Protein AF-A0A8E0RY81-F1 (afdb_monomer)

Mean predicted aligned error: 12.45 Å

Foldseek 3Di:
DDDDPPVVVVVVVVVVVVVVVVVVVVVCVVVPQCCVVQFQAFPQQAGALAQDGSDNVDGGDPNVQQQAWEWQEQQCSVLTGTAGWNDFAQAWAAALVSVVVCCVVRVTDFFHPPDDPVCQSVQDDDVSRTRGHDPRDARFDDDSRYTHHPVCVVPVVPRNVVVVVVVVVVVVDPDDPDDDPPPPPPPPDDDPPPPPDDDD

Sequence (200 aa):
MKKGCEDCFFGTIFVILSLVFALCYVYALVVGDAKILTKNFDCFGNVCGEHTNIYNSIPSLNMTTRKFLLQTSFSNVLNSVGVCVKHCPNETLESLNDLSEYVQKTGNRLCDCRVPEKMQLSQPRIGDVHLCPELPVPQTIPMRGLCVPVEWRLNPKKVPYAVSKKARKESMLRIRTVEDLDFHFSWTVPAISLVLTWGK

Solvent-accessible surface area (backbone atoms only — not comparable to full-atom values): 11844 Å² total; per-residue (Å²): 132,84,81,73,66,68,64,56,58,56,50,52,52,50,52,52,52,52,52,50,52,52,51,51,51,53,47,50,64,72,73,47,70,66,57,76,81,75,54,55,46,29,88,87,28,30,27,38,39,31,74,38,34,76,46,86,90,48,88,50,52,82,21,59,71,18,37,26,31,36,58,12,26,78,80,44,63,88,42,31,42,45,20,46,18,58,67,57,48,80,51,65,31,70,46,71,64,51,48,50,51,50,30,69,76,68,70,42,57,65,42,40,85,86,60,54,79,93,45,55,87,69,54,48,60,63,87,82,29,31,43,19,58,48,74,61,37,62,32,25,42,80,54,96,44,30,41,41,48,51,62,40,76,79,35,67,84,69,36,40,65,71,59,41,56,51,49,55,55,51,72,73,39,74,92,60,88,72,88,78,77,83,73,83,70,79,87,82,70,83,82,82,77,81,79,81,78,84,79,132

pLDDT: mean 77.93, std 21.62, range [28.03, 97.12]

Secondary structure (DSSP, 8-state):
-----HHHHHHHHHHHHHHHHHHHHHHHHHHS-THHHHS-B-TT-BBTTSS-BSSTTSPPP--TT--EEEES-SS-GGGB-EEEESS--SS-B-SHHHHHHHHHHH----S-TTS-GGGGGG--EETTEESSPPSSB--EEEETTEEEEHHHHH-GGGS-HHHHHHHHHHHT-SS-------------S-----------

Structure (mmCIF, N/CA/C/O backbone):
data_AF-A0A8E0RY81-F1
#
_entry.id   AF-A0A8E0RY81-F1
#
loop_
_atom_site.group_PDB
_atom_site.id
_atom_site.type_symbol
_atom_site.label_atom_id
_atom_site.label_alt_id
_atom_site.label_comp_id
_atom_site.label_asym_id
_atom_site.label_entity_id
_atom_site.label_seq_id
_atom_site.pdbx_PDB_ins_code
_atom_site.Cartn_x
_atom_site.Cartn_y
_atom_site.Cartn_z
_atom_site.occupancy
_atom_site.B_iso_or_equiv
_atom_site.auth_seq_id
_atom_site.auth_comp_id
_atom_site.auth_asym_id
_atom_site.auth_atom_id
_atom_site.pdbx_PDB_model_num
ATOM 1 N N . MET A 1 1 ? 24.142 9.424 -64.711 1.00 39.97 1 MET A N 1
ATOM 2 C CA . MET A 1 1 ? 23.726 10.104 -63.463 1.00 39.97 1 MET A CA 1
ATOM 3 C C . MET A 1 1 ? 23.428 9.021 -62.435 1.00 39.97 1 MET A C 1
ATOM 5 O O . MET A 1 1 ? 22.510 8.241 -62.658 1.00 39.97 1 MET A O 1
ATOM 9 N N . LYS A 1 2 ? 24.263 8.859 -61.400 1.00 51.12 2 LYS A N 1
ATOM 10 C CA . LYS A 1 2 ? 24.035 7.838 -60.363 1.00 51.12 2 LYS A CA 1
ATOM 11 C C . LYS A 1 2 ? 22.892 8.329 -59.473 1.00 51.12 2 LYS A C 1
ATOM 13 O O . LYS A 1 2 ? 23.036 9.377 -58.855 1.00 51.12 2 LYS A O 1
ATOM 18 N N . LYS A 1 3 ? 21.767 7.609 -59.442 1.00 57.97 3 LYS A N 1
ATOM 19 C CA . LYS A 1 3 ? 20.722 7.833 -58.437 1.00 57.97 3 LYS A CA 1
ATOM 20 C C . LYS A 1 3 ? 21.346 7.475 -57.087 1.00 57.97 3 LYS A C 1
ATOM 22 O O . LYS A 1 3 ? 21.653 6.307 -56.858 1.00 57.97 3 LYS A O 1
ATOM 27 N N . GLY A 1 4 ? 21.650 8.477 -56.266 1.00 61.56 4 GLY A N 1
ATOM 28 C CA . GLY A 1 4 ? 22.039 8.245 -54.879 1.00 61.56 4 GLY A CA 1
ATOM 29 C C . GLY A 1 4 ? 20.887 7.529 -54.184 1.00 61.56 4 GLY A C 1
ATOM 30 O O . GLY A 1 4 ? 19.733 7.899 -54.379 1.00 61.56 4 GLY A O 1
ATOM 31 N N . CYS A 1 5 ? 21.179 6.453 -53.458 1.00 67.12 5 CYS A N 1
ATOM 32 C CA . CYS A 1 5 ? 20.158 5.718 -52.727 1.00 67.12 5 CYS A CA 1
ATOM 33 C C . CYS A 1 5 ? 19.766 6.541 -51.492 1.00 67.12 5 CYS A C 1
ATOM 35 O O . CYS A 1 5 ? 20.368 6.392 -50.432 1.00 67.12 5 CYS A O 1
ATOM 37 N N . GLU A 1 6 ? 18.796 7.443 -51.643 1.00 64.81 6 GLU A N 1
ATOM 38 C CA . GLU A 1 6 ? 18.212 8.226 -50.541 1.00 64.81 6 GLU A CA 1
ATOM 39 C C . GLU A 1 6 ? 17.717 7.307 -49.405 1.00 64.81 6 GLU A C 1
ATOM 41 O O . GLU A 1 6 ? 17.803 7.640 -48.226 1.00 64.81 6 GLU A O 1
ATOM 46 N N . ASP A 1 7 ? 17.308 6.088 -49.765 1.00 68.19 7 ASP A N 1
ATOM 47 C CA . ASP A 1 7 ? 16.837 5.032 -48.867 1.00 68.19 7 ASP A CA 1
ATOM 48 C C . ASP A 1 7 ? 17.922 4.532 -47.891 1.00 68.19 7 ASP A C 1
ATOM 50 O O . ASP A 1 7 ? 17.640 4.152 -46.754 1.00 68.19 7 ASP A O 1
ATOM 54 N N . CYS A 1 8 ? 19.202 4.596 -48.278 1.00 79.50 8 CYS A N 1
ATOM 55 C CA . CYS A 1 8 ? 20.304 4.194 -47.400 1.00 79.50 8 CYS A CA 1
ATOM 56 C C . CYS A 1 8 ? 20.481 5.150 -46.212 1.00 79.50 8 CYS A C 1
ATOM 58 O O . CYS A 1 8 ? 20.856 4.710 -45.123 1.00 79.50 8 CYS A O 1
ATOM 60 N N . PHE A 1 9 ? 20.208 6.444 -46.399 1.00 85.00 9 PHE A N 1
ATOM 61 C CA . PHE A 1 9 ? 20.327 7.438 -45.333 1.00 85.00 9 PHE A CA 1
ATOM 62 C C . PHE A 1 9 ? 19.243 7.228 -44.272 1.00 85.00 9 PHE A C 1
ATOM 64 O O . PHE A 1 9 ? 19.549 7.092 -43.085 1.00 85.00 9 PHE A O 1
ATOM 71 N N . PHE A 1 10 ? 17.987 7.097 -44.707 1.00 86.88 10 PHE A N 1
ATOM 72 C CA . PHE A 1 10 ? 16.863 6.832 -43.810 1.00 86.88 10 PHE A CA 1
ATOM 73 C C . PHE A 1 10 ? 16.966 5.459 -43.138 1.00 86.88 10 PHE A C 1
ATOM 75 O O . PHE A 1 10 ? 16.729 5.358 -41.935 1.00 86.88 10 PHE A O 1
ATOM 82 N N . GLY A 1 11 ? 17.411 4.425 -43.861 1.00 88.44 11 GLY A N 1
ATOM 83 C CA . GLY A 1 11 ? 17.675 3.107 -43.281 1.00 88.44 11 GLY A CA 1
ATOM 84 C C . GLY A 1 11 ? 18.759 3.140 -42.199 1.00 88.44 11 GLY A C 1
ATOM 85 O O . GLY A 1 11 ? 18.589 2.544 -41.137 1.00 88.44 11 GLY A O 1
ATOM 86 N N . THR A 1 12 ? 19.838 3.900 -42.413 1.00 89.38 12 THR A N 1
ATOM 87 C CA . THR A 1 12 ? 20.900 4.069 -41.405 1.00 89.38 12 THR A CA 1
ATOM 88 C C . THR A 1 12 ? 20.368 4.756 -40.146 1.00 89.38 12 THR A C 1
ATOM 90 O O . THR A 1 12 ? 20.615 4.279 -39.039 1.00 89.38 12 THR A O 1
ATOM 93 N N . ILE A 1 13 ? 19.583 5.830 -40.296 1.00 93.56 13 ILE A N 1
ATOM 94 C CA . ILE A 1 13 ? 18.943 6.511 -39.160 1.00 93.56 13 ILE A CA 1
ATOM 95 C C . ILE A 1 13 ? 18.012 5.555 -38.409 1.00 93.56 13 ILE A C 1
ATOM 97 O O . ILE A 1 13 ? 18.073 5.480 -37.183 1.00 93.56 13 ILE A O 1
ATOM 101 N N . PHE A 1 14 ? 17.185 4.794 -39.128 1.00 94.00 14 PHE A N 1
ATOM 102 C CA . PHE A 1 14 ? 16.259 3.836 -38.528 1.00 94.00 14 PHE A CA 1
ATOM 103 C C . PHE A 1 14 ? 16.986 2.770 -37.696 1.00 94.00 14 PHE A C 1
ATOM 105 O O . PHE A 1 14 ? 16.564 2.471 -36.577 1.00 94.00 14 PHE A O 1
ATOM 112 N N . VAL A 1 15 ? 18.102 2.232 -38.200 1.00 95.44 15 VAL A N 1
ATOM 113 C CA . VAL A 1 15 ? 18.918 1.246 -37.473 1.00 95.44 15 VAL A CA 1
ATOM 114 C C . VAL A 1 15 ? 19.532 1.856 -36.213 1.00 95.44 15 VAL A C 1
ATOM 116 O O . VAL A 1 15 ? 19.458 1.241 -35.150 1.00 95.44 15 VAL A O 1
ATOM 119 N N . ILE A 1 16 ? 20.086 3.070 -36.298 1.00 96.12 16 ILE A N 1
ATOM 120 C CA . ILE A 1 16 ? 20.659 3.763 -35.133 1.00 96.12 16 ILE A CA 1
ATOM 121 C C . ILE A 1 16 ? 19.581 4.011 -34.074 1.00 96.12 16 ILE A C 1
ATOM 123 O O . ILE A 1 16 ? 19.782 3.668 -32.911 1.00 96.12 16 ILE A O 1
ATOM 127 N N . LEU A 1 17 ? 18.424 4.552 -34.466 1.00 96.44 17 LEU A N 1
ATOM 128 C CA . LEU A 1 17 ? 17.312 4.799 -33.544 1.00 96.44 17 LEU A CA 1
ATOM 129 C C . LEU A 1 17 ? 16.826 3.501 -32.896 1.00 96.44 17 LEU A C 1
ATOM 131 O O . LEU A 1 17 ? 16.654 3.453 -31.681 1.00 96.44 17 LEU A O 1
ATOM 135 N N . SER A 1 18 ? 16.673 2.432 -33.679 1.00 95.81 18 SER A N 1
ATOM 136 C CA . SER A 1 18 ? 16.265 1.118 -33.169 1.00 95.81 18 SER A CA 1
ATOM 137 C C . SER A 1 18 ? 17.256 0.572 -32.139 1.00 95.81 18 SER A C 1
ATOM 139 O O . SER A 1 18 ? 16.846 0.030 -31.113 1.00 95.81 18 SER A O 1
ATOM 141 N N . LEU A 1 19 ? 18.559 0.754 -32.374 1.00 97.12 19 LEU A N 1
ATOM 142 C CA . LEU A 1 19 ? 19.601 0.341 -31.437 1.00 97.12 19 LEU A CA 1
ATOM 143 C C . LEU A 1 19 ? 19.547 1.164 -30.143 1.00 97.12 19 LEU A C 1
ATOM 145 O O . LEU A 1 19 ? 19.628 0.591 -29.058 1.00 97.12 19 LEU A O 1
ATOM 149 N N . VAL A 1 20 ? 19.336 2.480 -30.235 1.00 97.00 20 VAL A N 1
ATOM 150 C CA . VAL A 1 20 ? 19.151 3.342 -29.055 1.00 97.00 20 VAL A CA 1
ATOM 151 C C . VAL A 1 20 ? 17.923 2.910 -28.247 1.00 97.00 20 VAL A C 1
ATOM 153 O O . VAL A 1 20 ? 18.040 2.713 -27.039 1.00 97.00 20 VAL A O 1
ATOM 156 N N . PHE A 1 21 ? 16.772 2.677 -28.888 1.00 96.69 21 PHE A N 1
ATOM 157 C CA . PHE A 1 21 ? 15.568 2.194 -28.201 1.00 96.69 21 PHE A CA 1
ATOM 158 C C . PHE A 1 21 ? 15.786 0.837 -27.523 1.00 96.69 21 PHE A C 1
ATOM 160 O O . PHE A 1 21 ? 15.358 0.650 -26.383 1.00 96.69 21 PHE A O 1
ATOM 167 N N . ALA A 1 22 ? 16.490 -0.090 -28.180 1.00 95.88 22 ALA A N 1
ATOM 168 C CA . ALA A 1 22 ? 16.831 -1.381 -27.592 1.00 95.88 22 ALA A CA 1
ATOM 169 C C . ALA A 1 22 ? 17.709 -1.227 -26.338 1.00 95.88 22 ALA A C 1
ATOM 171 O O . ALA A 1 22 ? 17.437 -1.859 -25.316 1.00 95.88 22 ALA A O 1
ATOM 172 N N . LEU A 1 23 ? 18.719 -0.349 -26.375 1.00 96.06 23 LEU A N 1
ATOM 173 C CA . LEU A 1 23 ? 19.564 -0.062 -25.212 1.00 96.06 23 LEU A CA 1
ATOM 174 C C . LEU A 1 23 ? 18.768 0.581 -24.069 1.00 96.06 23 LEU A C 1
ATOM 176 O O . LEU A 1 23 ? 18.906 0.158 -22.921 1.00 96.06 23 LEU A O 1
ATOM 180 N N . CYS A 1 24 ? 17.898 1.551 -24.367 1.00 95.31 24 CYS A N 1
ATOM 181 C CA . CYS A 1 24 ? 17.020 2.169 -23.371 1.00 95.31 24 CYS A CA 1
ATOM 182 C C . CYS A 1 24 ? 16.073 1.147 -22.726 1.00 95.31 24 CYS A C 1
ATOM 184 O O . CYS A 1 24 ? 15.880 1.175 -21.511 1.00 95.31 24 CYS A O 1
ATOM 186 N N . TYR A 1 25 ? 15.518 0.223 -23.514 1.00 93.06 25 TYR A N 1
ATOM 187 C CA . TYR A 1 25 ? 14.649 -0.838 -23.009 1.00 93.06 25 TYR A CA 1
ATOM 188 C C . TYR A 1 25 ? 15.387 -1.762 -22.033 1.00 93.06 25 TYR A C 1
ATOM 190 O O . TYR A 1 25 ? 14.903 -2.003 -20.927 1.00 93.06 25 TYR A O 1
ATOM 198 N N . VAL A 1 26 ? 16.588 -2.229 -22.395 1.00 93.25 26 VAL A N 1
ATOM 199 C CA . VAL A 1 26 ? 17.406 -3.061 -21.497 1.00 93.25 26 VAL A CA 1
ATOM 200 C C . VAL A 1 26 ? 17.784 -2.288 -20.234 1.00 93.25 26 VAL A C 1
ATOM 202 O O . VAL A 1 26 ? 17.673 -2.829 -19.137 1.00 93.25 26 VAL A O 1
ATOM 205 N N . TYR A 1 27 ? 18.169 -1.017 -20.362 1.00 92.19 27 TYR A N 1
ATOM 206 C CA . TYR A 1 27 ? 18.486 -0.170 -19.213 1.00 92.19 27 TYR A CA 1
ATOM 207 C C . TYR A 1 27 ? 17.300 -0.052 -18.245 1.00 92.19 27 TYR A C 1
ATOM 209 O O . TYR A 1 27 ? 17.471 -0.256 -17.045 1.00 92.19 27 TYR A O 1
ATOM 217 N N . ALA A 1 28 ? 16.093 0.201 -18.759 1.00 88.56 28 ALA A N 1
ATOM 218 C CA . ALA A 1 28 ? 14.884 0.290 -17.943 1.00 88.56 28 ALA A CA 1
ATOM 219 C C . ALA A 1 28 ? 14.568 -1.026 -17.214 1.00 88.56 28 ALA A C 1
ATOM 221 O O . ALA A 1 28 ? 14.150 -0.994 -16.060 1.00 88.56 28 ALA A O 1
ATOM 222 N N . LEU A 1 29 ? 14.804 -2.179 -17.849 1.00 84.38 29 LEU A N 1
ATOM 223 C CA . LEU A 1 29 ? 14.616 -3.485 -17.210 1.00 84.38 29 LEU A CA 1
ATOM 224 C C . LEU A 1 29 ? 15.656 -3.779 -16.123 1.00 84.38 29 LEU A C 1
ATOM 226 O O . LEU A 1 29 ? 15.315 -4.390 -15.115 1.00 84.38 29 LEU A O 1
ATOM 230 N N . VAL A 1 30 ? 16.913 -3.377 -16.328 1.00 86.75 30 VAL A N 1
ATOM 231 C CA . VAL A 1 30 ? 18.009 -3.650 -15.382 1.00 86.75 30 VAL A CA 1
ATOM 232 C C . VAL A 1 30 ? 17.966 -2.706 -14.182 1.00 86.75 30 VAL A C 1
ATOM 234 O O . VAL A 1 30 ? 18.207 -3.133 -13.057 1.00 86.75 30 VAL A O 1
ATOM 237 N N . VAL A 1 31 ? 17.676 -1.425 -14.416 1.00 86.25 31 VAL A N 1
ATOM 238 C CA . VAL A 1 31 ? 17.647 -0.394 -13.366 1.00 86.25 31 VAL A CA 1
ATOM 239 C C . VAL A 1 31 ? 16.281 -0.308 -12.686 1.00 86.25 31 VAL A C 1
ATOM 241 O O . VAL A 1 31 ? 16.191 0.133 -11.541 1.00 86.25 31 VAL A O 1
ATOM 244 N N . GLY A 1 32 ? 15.212 -0.729 -13.364 1.00 81.00 32 GLY A N 1
ATOM 245 C CA . GLY A 1 32 ? 13.860 -0.693 -12.822 1.00 81.00 32 GLY A CA 1
ATOM 246 C C . GLY A 1 32 ? 13.700 -1.575 -11.583 1.00 81.00 32 GLY A C 1
ATOM 247 O O . GLY A 1 32 ? 14.034 -2.759 -11.593 1.00 81.00 32 GLY A O 1
ATOM 248 N N . ASP A 1 33 ? 13.124 -1.017 -10.516 1.00 80.00 33 ASP A N 1
ATOM 249 C CA . ASP A 1 33 ? 12.798 -1.789 -9.319 1.00 80.00 33 ASP A CA 1
ATOM 250 C C . ASP A 1 33 ? 11.451 -2.507 -9.487 1.00 80.00 33 ASP A C 1
ATOM 252 O O . ASP A 1 33 ? 10.370 -1.962 -9.241 1.00 80.00 33 ASP A O 1
ATOM 256 N N . ALA A 1 34 ? 11.517 -3.774 -9.899 1.00 81.19 34 ALA A N 1
ATOM 257 C CA . ALA A 1 34 ? 10.341 -4.622 -10.069 1.00 81.19 34 ALA A CA 1
ATOM 258 C C . ALA A 1 34 ? 9.577 -4.890 -8.755 1.00 81.19 34 ALA A C 1
ATOM 260 O O . ALA A 1 34 ? 8.428 -5.352 -8.790 1.00 81.19 34 ALA A O 1
ATOM 261 N N . LYS A 1 35 ? 10.167 -4.612 -7.582 1.00 80.25 35 LYS A N 1
ATOM 262 C CA . LYS A 1 35 ? 9.490 -4.829 -6.299 1.00 80.25 35 LYS A CA 1
ATOM 263 C C . LYS A 1 35 ? 8.260 -3.936 -6.171 1.00 80.25 35 LYS A C 1
ATOM 265 O O . LYS A 1 35 ? 7.250 -4.402 -5.650 1.00 80.25 35 LYS A O 1
ATOM 270 N N . ILE A 1 36 ? 8.311 -2.703 -6.689 1.00 82.69 36 ILE A N 1
ATOM 271 C CA . ILE A 1 36 ? 7.210 -1.723 -6.604 1.00 82.69 36 ILE A CA 1
ATOM 272 C C . ILE A 1 36 ? 5.921 -2.276 -7.232 1.00 82.69 36 ILE A C 1
ATOM 274 O O . ILE A 1 36 ? 4.824 -1.972 -6.776 1.00 82.69 36 ILE A O 1
ATOM 278 N N . LEU A 1 37 ? 6.045 -3.124 -8.256 1.00 82.38 37 LEU A N 1
ATOM 279 C CA . LEU A 1 37 ? 4.904 -3.715 -8.961 1.00 82.38 37 LEU A CA 1
ATOM 280 C C . LEU A 1 37 ? 4.419 -5.032 -8.346 1.00 82.38 37 LEU A C 1
ATOM 282 O O . LEU A 1 37 ? 3.290 -5.451 -8.590 1.00 82.38 37 LEU A O 1
ATOM 286 N N . THR A 1 38 ? 5.280 -5.722 -7.600 1.00 82.88 38 THR A N 1
ATOM 287 C CA . THR A 1 38 ? 5.026 -7.097 -7.137 1.00 82.88 38 THR A CA 1
ATOM 288 C C . THR A 1 38 ? 4.701 -7.188 -5.652 1.00 82.88 38 THR A C 1
ATOM 290 O O . THR A 1 38 ? 4.118 -8.183 -5.218 1.00 82.88 38 THR A O 1
ATOM 293 N N . LYS A 1 39 ? 5.073 -6.176 -4.864 1.00 90.19 39 LYS A N 1
ATOM 294 C CA . LYS A 1 39 ? 4.889 -6.143 -3.414 1.00 90.19 39 LYS A CA 1
ATOM 295 C C . LYS A 1 39 ? 3.811 -5.142 -3.025 1.00 90.19 39 LYS A C 1
ATOM 297 O O . LYS A 1 39 ? 3.698 -4.067 -3.600 1.00 90.19 39 LYS A O 1
ATOM 302 N N . ASN A 1 40 ? 3.058 -5.492 -1.989 1.00 93.25 40 ASN A N 1
ATOM 303 C CA . ASN A 1 40 ? 2.126 -4.580 -1.344 1.00 93.25 40 ASN A CA 1
ATOM 304 C C . ASN A 1 40 ? 2.864 -3.833 -0.231 1.00 93.25 40 ASN A C 1
ATOM 306 O O . ASN A 1 40 ? 3.469 -4.480 0.626 1.00 93.25 40 ASN A O 1
ATOM 310 N N . PHE A 1 41 ? 2.812 -2.503 -0.228 1.00 92.81 41 PHE A N 1
ATOM 311 C CA . PHE A 1 41 ? 3.517 -1.669 0.745 1.00 92.81 41 PHE A CA 1
ATOM 312 C C . PHE A 1 41 ? 2.655 -0.500 1.237 1.00 92.81 41 PHE A C 1
ATOM 314 O O . PHE A 1 41 ? 1.691 -0.111 0.579 1.00 92.81 41 PHE A O 1
ATOM 321 N N . ASP A 1 42 ? 2.985 0.031 2.414 1.00 91.56 42 ASP A N 1
ATOM 322 C CA . ASP A 1 42 ? 2.318 1.199 3.000 1.00 91.56 42 ASP A CA 1
ATOM 323 C C . ASP A 1 42 ? 2.916 2.536 2.513 1.00 91.56 42 ASP A C 1
ATOM 325 O O . ASP A 1 42 ? 3.878 2.583 1.754 1.00 91.56 42 ASP A O 1
ATOM 329 N N . CYS A 1 43 ? 2.383 3.661 2.984 1.00 88.44 43 CYS A N 1
ATOM 330 C CA . CYS A 1 43 ? 2.876 5.005 2.649 1.00 88.44 43 CYS A CA 1
ATOM 331 C C . CYS A 1 43 ? 4.336 5.303 3.040 1.00 88.44 43 CYS A C 1
ATOM 333 O O . CYS A 1 43 ? 4.898 6.273 2.534 1.00 88.44 43 CYS A O 1
ATOM 335 N N . PHE A 1 44 ? 4.967 4.498 3.899 1.00 90.06 44 PHE A N 1
ATOM 336 C CA . PHE A 1 44 ? 6.399 4.598 4.201 1.00 90.06 44 PHE A CA 1
ATOM 337 C C . PHE A 1 44 ? 7.251 3.635 3.364 1.00 90.06 44 PHE A C 1
ATOM 339 O O . PHE A 1 44 ? 8.472 3.612 3.512 1.00 90.06 44 PHE A O 1
ATOM 346 N N . GLY A 1 45 ? 6.632 2.841 2.489 1.00 91.50 45 GLY A N 1
ATOM 347 C CA . GLY A 1 45 ? 7.308 1.828 1.690 1.00 91.50 45 GLY A CA 1
ATOM 348 C C . GLY A 1 45 ? 7.530 0.506 2.423 1.00 91.50 45 GLY A C 1
ATOM 349 O O . GLY A 1 45 ? 8.206 -0.364 1.883 1.00 91.50 45 GLY A O 1
ATOM 350 N N . ASN A 1 46 ? 6.984 0.305 3.627 1.00 93.44 46 ASN A N 1
ATOM 351 C CA . ASN A 1 46 ? 7.142 -0.966 4.335 1.00 93.44 46 ASN A CA 1
ATOM 352 C C . ASN A 1 46 ? 6.306 -2.048 3.653 1.00 93.44 46 ASN A C 1
ATOM 354 O O . ASN A 1 46 ? 5.100 -1.874 3.469 1.00 93.44 46 ASN A O 1
ATOM 358 N N . VAL A 1 47 ? 6.928 -3.175 3.316 1.00 94.50 47 VAL A N 1
ATOM 359 C CA . VAL A 1 47 ? 6.254 -4.290 2.645 1.00 94.50 47 VAL A CA 1
ATOM 360 C C . VAL A 1 47 ? 5.374 -5.042 3.643 1.00 94.50 47 VAL A C 1
ATOM 362 O O . VAL A 1 47 ? 5.845 -5.496 4.685 1.00 94.50 47 VAL A O 1
ATOM 365 N N . CYS A 1 48 ? 4.088 -5.206 3.330 1.00 94.62 48 CYS A N 1
ATOM 366 C CA . CYS A 1 48 ? 3.159 -5.921 4.201 1.00 94.62 48 CYS A CA 1
ATOM 367 C C . CYS A 1 48 ? 3.585 -7.393 4.354 1.00 94.62 48 CYS A C 1
ATOM 369 O O . CYS A 1 48 ? 3.796 -8.096 3.367 1.00 94.62 48 CYS A O 1
ATOM 371 N N . GLY A 1 49 ? 3.669 -7.881 5.593 1.00 94.56 49 GLY A N 1
ATOM 372 C CA . GLY A 1 49 ? 4.041 -9.263 5.908 1.00 94.56 49 GLY A CA 1
ATOM 373 C C . GLY A 1 49 ? 5.544 -9.546 5.937 1.00 94.56 49 GLY A C 1
ATOM 374 O O . GLY A 1 49 ? 5.921 -10.684 6.208 1.00 94.56 49 GLY A O 1
ATOM 375 N N . GLU A 1 50 ? 6.391 -8.541 5.719 1.00 94.31 50 GLU A N 1
ATOM 376 C CA . GLU A 1 50 ? 7.850 -8.675 5.708 1.00 94.31 50 GLU A CA 1
ATOM 377 C C . GLU A 1 50 ? 8.512 -7.624 6.620 1.00 94.31 50 GLU A C 1
ATOM 379 O O . GLU A 1 50 ? 7.883 -6.674 7.086 1.00 94.31 50 GLU A O 1
ATOM 384 N N . HIS A 1 51 ? 9.801 -7.801 6.910 1.00 94.56 51 HIS A N 1
ATOM 385 C CA . HIS A 1 51 ? 10.644 -6.782 7.546 1.00 94.56 51 HIS A CA 1
ATOM 386 C C . HIS A 1 51 ? 11.572 -6.182 6.484 1.00 94.56 51 HIS A C 1
ATOM 388 O O . HIS A 1 51 ? 12.793 -6.327 6.528 1.00 94.56 51 HIS A O 1
ATOM 394 N N . THR A 1 52 ? 10.959 -5.602 5.454 1.00 92.62 52 THR A N 1
ATOM 395 C CA . THR A 1 52 ? 11.646 -4.999 4.311 1.00 92.62 52 THR A CA 1
ATOM 396 C C . THR A 1 52 ? 10.945 -3.700 3.926 1.00 92.62 52 THR A C 1
ATOM 398 O O . THR A 1 52 ? 9.738 -3.537 4.124 1.00 92.62 52 THR A O 1
ATOM 401 N N . ASN A 1 53 ? 11.717 -2.752 3.401 1.00 93.31 53 ASN A N 1
ATOM 402 C CA . ASN A 1 53 ? 11.194 -1.540 2.787 1.00 93.31 53 ASN A CA 1
ATOM 403 C C . ASN A 1 53 ? 11.439 -1.621 1.277 1.00 93.31 53 ASN A C 1
ATOM 405 O O . ASN A 1 53 ? 12.457 -2.160 0.838 1.00 93.31 53 ASN A O 1
ATOM 409 N N . ILE A 1 54 ? 10.498 -1.111 0.490 1.00 91.31 54 ILE A N 1
ATOM 410 C CA . ILE A 1 54 ? 10.619 -1.019 -0.962 1.00 91.31 54 ILE A CA 1
ATOM 411 C C . ILE A 1 54 ? 11.775 -0.092 -1.356 1.00 91.31 54 ILE A C 1
ATOM 413 O O . ILE A 1 54 ? 12.465 -0.337 -2.339 1.00 91.31 54 ILE A O 1
ATOM 417 N N . TYR A 1 55 ? 12.037 0.923 -0.534 1.00 88.75 55 TYR A N 1
ATOM 418 C CA . TYR A 1 55 ? 13.158 1.834 -0.654 1.00 88.75 55 TYR A CA 1
ATOM 419 C C . TYR A 1 55 ? 14.272 1.379 0.290 1.00 88.75 55 TYR A C 1
ATOM 421 O O . TYR A 1 55 ? 14.188 1.552 1.504 1.00 88.75 55 TYR A O 1
ATOM 429 N N . ASN A 1 56 ? 15.357 0.837 -0.268 1.00 83.69 56 ASN A N 1
ATOM 430 C CA . ASN A 1 56 ? 16.493 0.336 0.521 1.00 83.69 56 ASN A CA 1
ATOM 431 C C . AS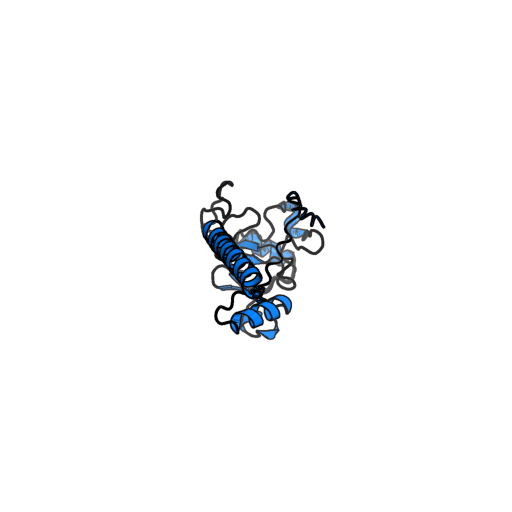N A 1 56 ? 17.162 1.415 1.406 1.00 83.69 56 ASN A C 1
ATOM 433 O O . ASN A 1 56 ? 17.921 1.078 2.309 1.00 83.69 56 ASN A O 1
ATOM 437 N N . SER A 1 57 ? 16.919 2.702 1.139 1.00 85.44 57 SER A N 1
ATOM 438 C CA . SER A 1 57 ? 17.467 3.837 1.890 1.00 85.44 57 SER A CA 1
ATOM 439 C C . SER A 1 57 ? 16.701 4.172 3.174 1.00 85.44 57 SER A C 1
ATOM 441 O O . SER A 1 57 ? 17.199 4.959 3.979 1.00 85.44 57 SER A O 1
ATOM 443 N N . ILE A 1 58 ? 15.504 3.609 3.376 1.00 87.19 58 ILE A N 1
ATOM 444 C CA . ILE A 1 58 ? 14.639 3.911 4.522 1.00 87.19 58 ILE A CA 1
ATOM 445 C C . ILE A 1 58 ? 14.616 2.704 5.472 1.00 87.19 58 ILE A C 1
ATOM 447 O O . ILE A 1 58 ? 14.418 1.575 5.017 1.00 87.19 58 ILE A O 1
ATOM 451 N N . PRO A 1 59 ? 14.784 2.905 6.795 1.00 88.94 59 PRO A N 1
ATOM 452 C CA . PRO A 1 59 ? 14.661 1.827 7.770 1.00 88.94 59 PRO A CA 1
ATOM 453 C C . PRO A 1 59 ? 13.301 1.129 7.673 1.00 88.94 59 PRO A C 1
ATOM 455 O O . PRO A 1 59 ? 12.257 1.782 7.659 1.00 88.94 59 PRO A O 1
ATOM 458 N N . SER A 1 60 ? 13.300 -0.203 7.633 1.00 89.94 60 SER A N 1
ATOM 459 C CA . SER A 1 60 ? 12.062 -0.980 7.574 1.00 89.94 60 SER A CA 1
ATOM 460 C C . SER A 1 60 ? 11.425 -1.131 8.950 1.00 89.94 60 SER A C 1
ATOM 462 O O . SER A 1 60 ? 12.099 -1.483 9.919 1.00 89.94 60 SER A O 1
ATOM 464 N N . LEU A 1 61 ? 10.105 -0.962 9.024 1.00 91.50 61 LEU A N 1
ATOM 465 C CA . LEU A 1 61 ? 9.322 -1.379 10.183 1.00 91.50 61 LEU A CA 1
ATOM 466 C C . LEU A 1 61 ? 8.972 -2.869 10.081 1.00 91.50 61 LEU A C 1
ATOM 468 O O . LEU A 1 61 ? 8.756 -3.404 8.995 1.00 91.50 61 LEU A O 1
ATOM 472 N N . ASN A 1 62 ? 8.853 -3.546 11.223 1.00 93.25 62 ASN A N 1
ATOM 473 C CA . ASN A 1 62 ? 8.416 -4.939 11.255 1.00 93.25 62 ASN A CA 1
ATOM 474 C C . ASN A 1 62 ? 6.923 -5.079 10.942 1.00 93.25 62 ASN A C 1
ATOM 476 O O . ASN A 1 62 ? 6.071 -4.895 11.813 1.00 93.25 62 ASN A O 1
ATOM 480 N N . MET A 1 63 ? 6.623 -5.461 9.698 1.00 93.44 63 MET A N 1
ATOM 481 C CA . MET A 1 63 ? 5.266 -5.707 9.212 1.00 93.44 63 MET A CA 1
ATOM 482 C C . MET A 1 63 ? 4.913 -7.197 9.136 1.00 93.44 63 MET A C 1
ATOM 484 O O . MET A 1 63 ? 3.857 -7.539 8.613 1.00 93.44 63 MET A O 1
ATOM 488 N N . THR A 1 64 ? 5.712 -8.099 9.720 1.00 93.75 64 THR A N 1
ATOM 489 C CA . THR A 1 64 ? 5.490 -9.565 9.677 1.00 93.75 64 THR A CA 1
ATOM 490 C C . THR A 1 64 ? 4.092 -9.983 10.163 1.00 93.75 64 THR A C 1
ATOM 492 O O . THR A 1 64 ? 3.511 -10.963 9.690 1.00 93.75 64 THR A O 1
ATOM 495 N N . THR A 1 65 ? 3.513 -9.224 11.099 1.00 94.00 65 THR A N 1
ATOM 496 C CA . THR A 1 65 ? 2.152 -9.463 11.611 1.00 94.00 65 THR A CA 1
ATOM 497 C C . THR A 1 65 ? 1.054 -8.844 10.740 1.00 94.00 65 THR A C 1
ATOM 499 O O . THR A 1 65 ? -0.083 -9.308 10.786 1.00 94.00 65 THR A O 1
ATOM 502 N N . ARG A 1 66 ? 1.373 -7.827 9.931 1.00 94.38 66 ARG A N 1
ATOM 503 C CA . ARG A 1 66 ? 0.445 -7.054 9.090 1.00 94.38 66 ARG A CA 1
ATOM 504 C C . ARG A 1 66 ? 0.594 -7.465 7.628 1.00 94.38 66 ARG A C 1
ATOM 506 O O . ARG A 1 66 ? 1.312 -6.828 6.865 1.00 94.38 66 ARG A O 1
ATOM 513 N N . LYS A 1 67 ? -0.043 -8.577 7.265 1.00 94.69 67 LYS A N 1
ATOM 514 C CA . LYS A 1 67 ? 0.206 -9.300 6.006 1.00 94.69 67 LYS A CA 1
ATOM 515 C C . LYS A 1 67 ? -0.641 -8.841 4.822 1.00 94.69 67 LYS A C 1
ATOM 517 O O . LYS A 1 67 ? -0.335 -9.217 3.694 1.00 94.69 67 LYS A O 1
ATOM 522 N N . PHE A 1 68 ? -1.711 -8.087 5.060 1.00 95.88 68 PHE A N 1
ATOM 523 C CA . PHE A 1 68 ? -2.662 -7.714 4.014 1.00 95.88 68 PHE A CA 1
ATOM 524 C C . PHE A 1 68 ? -2.677 -6.208 3.801 1.00 95.88 68 PHE A C 1
ATOM 526 O O . PHE A 1 68 ? -2.534 -5.458 4.756 1.00 95.88 68 PHE A O 1
ATOM 533 N N . LEU A 1 69 ? -2.882 -5.766 2.568 1.00 95.06 69 LEU A N 1
ATOM 534 C CA . LEU A 1 69 ? -3.037 -4.364 2.214 1.00 95.06 69 LEU A CA 1
ATOM 535 C C . LEU A 1 69 ? -4.519 -4.050 2.001 1.00 95.06 69 LEU A C 1
ATOM 537 O O . LEU A 1 69 ? -5.183 -4.662 1.160 1.00 95.06 69 LEU A O 1
ATOM 541 N N . LEU A 1 70 ? -5.020 -3.093 2.772 1.00 94.81 70 LEU A N 1
ATOM 542 C CA . LEU A 1 70 ? -6.372 -2.562 2.687 1.00 94.81 70 LEU A CA 1
ATOM 543 C C . LEU A 1 70 ? -6.335 -1.205 1.982 1.00 94.81 70 LEU A C 1
ATOM 545 O O . LEU A 1 70 ? -5.519 -0.359 2.339 1.00 94.81 70 LEU A O 1
ATOM 549 N N . GLN A 1 71 ? -7.215 -0.991 1.006 1.00 93.31 71 GLN A N 1
ATOM 550 C CA . GLN A 1 71 ? -7.399 0.327 0.396 1.00 93.31 71 GLN A CA 1
ATOM 551 C C . GLN A 1 71 ? -8.357 1.161 1.247 1.00 93.31 71 GLN A C 1
ATOM 553 O O . GLN A 1 71 ? -9.398 0.662 1.672 1.00 93.31 71 GLN A O 1
ATOM 558 N N . THR A 1 72 ? -8.030 2.432 1.477 1.00 92.50 72 THR A N 1
ATOM 559 C CA . THR A 1 72 ? -8.893 3.354 2.235 1.00 92.50 72 THR A CA 1
ATOM 560 C C . THR A 1 72 ? -10.186 3.713 1.504 1.00 92.50 72 THR A C 1
ATOM 562 O O . THR A 1 72 ? -11.163 4.083 2.141 1.00 92.50 72 THR A O 1
ATOM 565 N N . SER A 1 73 ? -10.246 3.582 0.181 1.00 90.38 73 SER A N 1
ATOM 566 C CA . SER A 1 73 ? -11.490 3.742 -0.569 1.00 90.38 73 SER A CA 1
ATOM 567 C C . SER A 1 73 ? -11.636 2.622 -1.587 1.00 90.38 73 SER A C 1
ATOM 569 O O . SER A 1 73 ? -10.738 2.342 -2.382 1.00 90.38 73 SER A O 1
ATOM 571 N N . PHE A 1 74 ? -12.799 1.975 -1.553 1.00 87.50 74 PHE A N 1
ATOM 572 C CA . PHE A 1 74 ? -13.199 0.983 -2.547 1.00 87.50 74 PHE A CA 1
ATOM 573 C C . PHE A 1 74 ? -14.006 1.606 -3.685 1.00 87.50 74 PHE A C 1
ATOM 575 O O . PHE A 1 74 ? -14.111 0.995 -4.745 1.00 87.50 74 PHE A O 1
ATOM 582 N N . SER A 1 75 ? -14.555 2.810 -3.496 1.00 84.38 75 SER A N 1
ATOM 583 C CA . SER A 1 75 ? -15.254 3.552 -4.548 1.00 84.38 75 SER A CA 1
ATOM 584 C C . SER A 1 75 ? -14.247 4.104 -5.568 1.00 84.38 75 SER A C 1
ATOM 586 O O . SER A 1 75 ? -14.427 3.931 -6.775 1.00 84.38 75 SER A O 1
ATOM 588 N N . ASN A 1 76 ? -13.130 4.655 -5.075 1.00 82.62 76 ASN A N 1
ATOM 589 C CA . ASN A 1 76 ? -12.094 5.318 -5.862 1.00 82.62 76 ASN A CA 1
ATOM 590 C C . ASN A 1 76 ? -10.693 4.780 -5.539 1.00 82.62 76 ASN A C 1
ATOM 592 O O . ASN A 1 76 ? -9.884 5.446 -4.900 1.00 82.62 76 ASN A O 1
ATOM 596 N N . VAL A 1 77 ? -10.371 3.595 -6.067 1.00 80.62 77 VAL A N 1
ATOM 597 C CA . VAL A 1 77 ? -9.079 2.905 -5.840 1.00 80.62 77 VAL A CA 1
ATOM 598 C C . VAL A 1 77 ? -7.858 3.708 -6.332 1.00 80.62 77 VAL A C 1
ATOM 600 O O . VAL A 1 77 ? -6.741 3.485 -5.884 1.00 80.62 77 VAL A O 1
ATOM 603 N N . LEU A 1 78 ? -8.042 4.642 -7.273 1.00 80.50 78 LEU A N 1
ATOM 604 C CA . LEU A 1 78 ? -6.956 5.518 -7.738 1.00 80.50 78 LEU A CA 1
ATOM 605 C C . LEU A 1 78 ? -6.620 6.624 -6.727 1.00 80.50 78 LEU A C 1
ATOM 607 O O . LEU A 1 78 ? -5.467 7.030 -6.638 1.00 80.50 78 LEU A O 1
ATOM 611 N N . ASN A 1 79 ? -7.615 7.072 -5.956 1.00 82.81 79 ASN A N 1
ATOM 612 C CA . ASN A 1 79 ? -7.481 8.105 -4.928 1.00 82.81 79 ASN A CA 1
ATOM 613 C C . 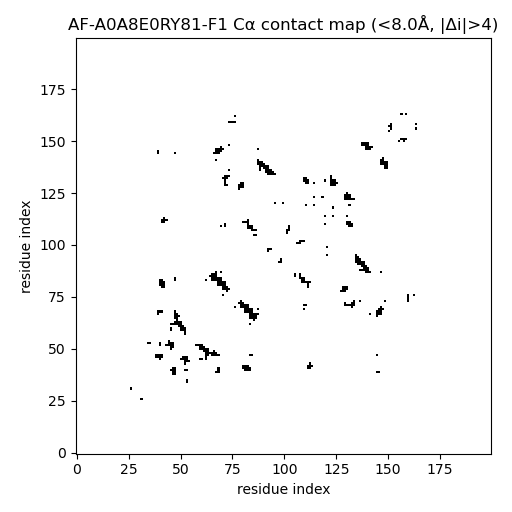ASN A 1 79 ? -7.561 7.488 -3.521 1.00 82.81 79 ASN A C 1
ATOM 615 O O . ASN A 1 79 ? -8.016 8.122 -2.567 1.00 82.81 79 ASN A O 1
ATOM 619 N N . SER A 1 80 ? -7.135 6.233 -3.389 1.00 86.75 80 SER A N 1
ATOM 620 C CA . SER A 1 80 ? -7.036 5.541 -2.112 1.00 86.75 80 SER A CA 1
ATOM 621 C C . SER A 1 80 ? -5.582 5.332 -1.723 1.00 86.75 80 SER A C 1
ATOM 623 O O . SER A 1 80 ? -4.682 5.250 -2.558 1.00 86.75 80 SER A O 1
ATOM 625 N N . VAL A 1 81 ? -5.360 5.219 -0.422 1.00 91.06 81 VAL A N 1
ATOM 626 C CA . VAL A 1 81 ? -4.073 4.837 0.142 1.00 91.06 81 VAL A CA 1
ATOM 627 C C . VAL A 1 81 ? -4.149 3.379 0.580 1.00 91.06 81 VAL A C 1
ATOM 629 O O . VAL A 1 81 ? -5.142 2.944 1.164 1.00 91.06 81 VAL A O 1
ATOM 632 N N . GLY A 1 82 ? -3.078 2.629 0.325 1.00 92.19 82 GLY A N 1
ATOM 633 C CA . GLY A 1 82 ? -2.900 1.285 0.857 1.00 92.19 82 GLY A CA 1
ATOM 634 C C . GLY A 1 82 ? -2.341 1.302 2.284 1.00 92.19 82 GLY A C 1
ATOM 635 O O . GLY A 1 82 ? -1.331 1.950 2.558 1.00 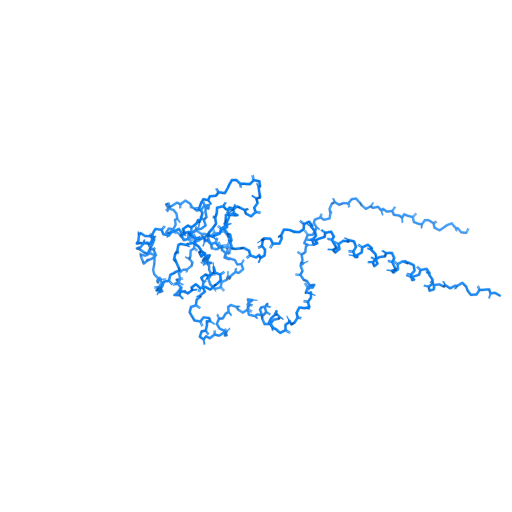92.19 82 GLY A O 1
ATOM 636 N N . VAL A 1 83 ? -2.967 0.551 3.189 1.00 94.50 83 VAL A N 1
ATOM 637 C CA . VAL A 1 83 ? -2.536 0.407 4.588 1.00 94.50 83 VAL A CA 1
ATOM 638 C C . VAL A 1 83 ? -2.355 -1.072 4.927 1.00 94.50 83 VAL A C 1
ATOM 640 O O . VAL A 1 83 ? -3.244 -1.885 4.672 1.00 94.50 83 VAL A O 1
ATOM 643 N N . CYS A 1 84 ? -1.209 -1.440 5.512 1.00 95.00 84 CYS A N 1
ATOM 644 C CA . CYS A 1 84 ? -0.971 -2.816 5.952 1.00 95.00 84 CYS A CA 1
ATOM 645 C C . CYS A 1 84 ? -1.770 -3.139 7.230 1.00 95.00 84 CYS A C 1
ATOM 647 O O . CYS A 1 84 ? -1.568 -2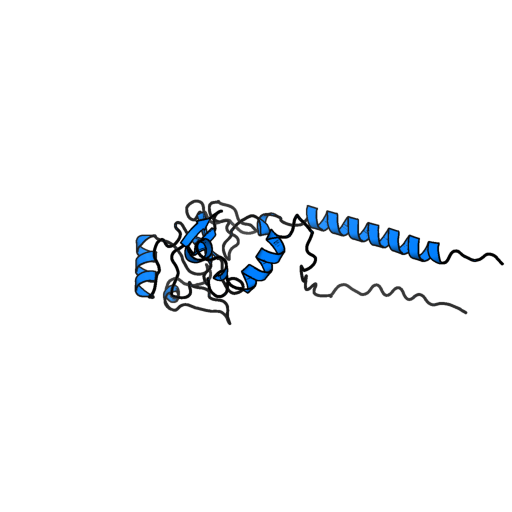.522 8.279 1.00 95.00 84 CYS A O 1
ATOM 649 N N . VAL A 1 85 ? -2.611 -4.169 7.172 1.00 95.25 85 VAL A N 1
ATOM 650 C CA . VAL A 1 85 ? -3.466 -4.669 8.257 1.00 95.25 85 VAL A CA 1
ATOM 651 C C . VAL A 1 85 ? -3.132 -6.125 8.603 1.00 95.25 85 VAL A C 1
ATOM 653 O O . VAL A 1 85 ? -2.614 -6.883 7.777 1.00 95.25 85 VAL A O 1
ATOM 656 N N . LYS A 1 86 ? -3.412 -6.543 9.845 1.00 94.50 86 LYS A N 1
ATOM 657 C CA . LYS A 1 86 ? -3.232 -7.943 10.282 1.00 94.50 86 LYS A CA 1
ATOM 658 C C . LYS A 1 86 ? -4.315 -8.849 9.713 1.00 94.50 86 LYS A C 1
ATOM 660 O O . LYS A 1 86 ? -4.028 -9.956 9.265 1.00 94.50 86 LYS A O 1
ATOM 665 N N . HIS A 1 87 ? -5.547 -8.349 9.711 1.00 93.38 87 HIS A N 1
ATOM 666 C CA . HIS A 1 87 ? -6.732 -9.048 9.232 1.00 93.38 87 HIS A CA 1
ATOM 667 C C . HIS A 1 87 ? -7.562 -8.114 8.357 1.00 93.38 87 HIS A C 1
ATOM 669 O O . HIS A 1 87 ? -7.690 -6.933 8.674 1.00 93.38 87 HIS A O 1
ATOM 675 N N . CYS A 1 88 ? -8.112 -8.651 7.269 1.00 94.50 88 CYS A N 1
ATOM 676 C CA . CYS A 1 88 ? -9.095 -7.951 6.451 1.00 94.50 88 CYS A CA 1
ATOM 677 C C . CYS A 1 88 ? -10.445 -7.870 7.200 1.00 94.50 88 CYS A C 1
ATOM 679 O O . CYS A 1 88 ? -10.787 -8.834 7.895 1.00 94.50 88 CYS A O 1
ATOM 681 N N . PRO A 1 89 ? -11.213 -6.770 7.078 1.00 94.69 89 PRO A N 1
ATOM 682 C CA . PRO A 1 89 ? -12.559 -6.659 7.646 1.00 94.69 89 PRO A CA 1
ATOM 683 C C . PRO A 1 89 ? -13.469 -7.804 7.198 1.00 94.69 89 PRO A C 1
ATOM 685 O O . PRO A 1 89 ? -13.738 -7.956 6.009 1.00 94.69 89 PRO A O 1
ATOM 688 N N . ASN A 1 90 ? -13.922 -8.621 8.148 1.00 93.44 90 ASN A N 1
ATOM 689 C CA . ASN A 1 90 ? -14.795 -9.775 7.922 1.00 93.44 90 ASN A CA 1
ATOM 690 C C . ASN A 1 90 ? -16.285 -9.425 8.034 1.00 93.44 90 ASN A C 1
ATOM 692 O O . ASN A 1 90 ? -17.120 -10.300 7.821 1.00 93.44 90 ASN A O 1
ATOM 696 N N . GLU A 1 91 ? -16.607 -8.173 8.327 1.00 93.00 91 GLU A N 1
ATOM 697 C CA . GLU A 1 91 ? -17.949 -7.606 8.389 1.00 93.00 91 GLU A CA 1
ATOM 698 C C . GLU A 1 91 ? -17.936 -6.214 7.751 1.00 93.00 91 GLU A C 1
ATOM 700 O O . GLU A 1 91 ? -16.868 -5.623 7.562 1.00 93.00 91 GLU A O 1
ATOM 705 N N . THR A 1 92 ? -19.111 -5.724 7.363 1.00 94.06 92 THR A N 1
ATOM 706 C CA . THR A 1 92 ? -19.252 -4.362 6.847 1.00 94.06 92 THR A CA 1
ATOM 707 C C . THR A 1 92 ? -19.290 -3.399 8.027 1.00 94.06 92 THR A C 1
ATOM 709 O O . THR A 1 92 ? -20.105 -3.570 8.928 1.00 94.06 92 THR A O 1
ATOM 712 N N . LEU A 1 93 ? -18.412 -2.398 8.022 1.00 93.88 93 LEU A N 1
ATOM 713 C CA . LEU A 1 93 ? -18.376 -1.352 9.044 1.00 93.88 93 LEU A CA 1
ATOM 714 C C . LEU A 1 93 ? -19.158 -0.154 8.508 1.00 93.88 93 LEU A C 1
ATOM 716 O O . LEU A 1 93 ? -18.714 0.487 7.552 1.00 93.88 93 LEU A O 1
ATOM 720 N N . GLU A 1 94 ? -20.328 0.122 9.076 1.00 94.25 94 GLU A N 1
ATOM 721 C CA . GLU A 1 94 ? -21.230 1.162 8.566 1.00 94.25 94 GLU A CA 1
ATOM 722 C C . GLU A 1 94 ? -20.977 2.519 9.222 1.00 94.25 94 GLU A C 1
ATOM 724 O O . GLU A 1 94 ? -21.100 3.558 8.572 1.00 94.25 94 GLU A O 1
ATOM 729 N N . SER A 1 95 ? -20.576 2.517 10.493 1.00 93.44 95 SER A N 1
ATOM 730 C CA . SER A 1 95 ? -20.402 3.726 11.290 1.00 93.44 95 SER A CA 1
ATOM 731 C C . SER A 1 95 ? -18.974 3.913 11.812 1.00 93.44 95 SER A C 1
ATOM 733 O O . SER A 1 95 ? -18.147 2.999 11.850 1.00 93.44 95 SER A O 1
ATOM 735 N N . LEU A 1 96 ? -18.679 5.135 12.270 1.00 91.38 96 LEU A N 1
ATOM 736 C CA . LEU A 1 96 ? -17.421 5.445 12.959 1.00 91.38 96 LEU A CA 1
ATOM 737 C C . LEU A 1 96 ? -17.273 4.666 14.272 1.00 91.38 96 LEU A C 1
ATOM 739 O O . LEU A 1 96 ? -16.149 4.401 14.697 1.00 91.38 96 LEU A O 1
ATOM 743 N N . ASN A 1 97 ? -18.391 4.305 14.906 1.00 92.12 97 ASN A N 1
ATOM 744 C CA . ASN A 1 97 ? -18.381 3.524 16.134 1.00 92.12 97 ASN A CA 1
ATOM 745 C C . ASN A 1 97 ? -17.930 2.084 15.853 1.00 92.12 97 ASN A C 1
ATOM 747 O O . ASN A 1 97 ? -17.008 1.607 16.510 1.00 92.12 97 ASN A O 1
ATOM 751 N N . ASP A 1 98 ? -18.476 1.458 14.805 1.00 92.62 98 ASP A N 1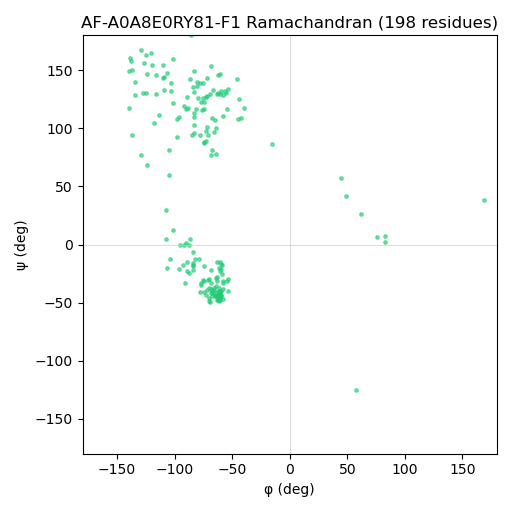
ATOM 752 C CA . ASP A 1 98 ? -18.076 0.110 14.371 1.00 92.62 98 ASP A CA 1
ATOM 753 C C . ASP A 1 98 ? -16.600 0.086 13.969 1.00 92.62 98 ASP A C 1
ATOM 755 O O . ASP A 1 98 ? -15.853 -0.831 14.310 1.00 92.62 98 ASP A O 1
ATOM 759 N N . LEU A 1 99 ? -16.147 1.139 13.280 1.00 90.81 99 LEU A N 1
ATOM 760 C CA . LEU A 1 99 ? -14.746 1.308 12.915 1.00 90.81 99 LEU A CA 1
ATOM 761 C C . LEU A 1 99 ? -13.839 1.394 14.153 1.00 90.81 99 LEU A C 1
ATOM 763 O O . LEU A 1 99 ? -12.781 0.762 14.184 1.00 90.81 99 LEU A O 1
ATOM 767 N N . SER A 1 100 ? -14.246 2.159 15.172 1.00 90.81 100 SER A N 1
ATOM 768 C CA . SER A 1 100 ? -13.505 2.292 16.431 1.00 90.81 100 SER A CA 1
ATOM 769 C C . SER A 1 100 ? -13.422 0.962 17.179 1.00 90.81 100 SER A C 1
ATOM 771 O O . SER A 1 100 ? -12.332 0.542 17.574 1.00 90.81 100 SER A O 1
ATOM 773 N N . GLU A 1 101 ? -14.550 0.264 17.316 1.00 92.56 101 GLU A N 1
ATOM 774 C CA . GLU A 1 101 ? -14.621 -1.039 17.976 1.00 92.56 101 GLU A CA 1
ATOM 775 C C . GLU A 1 101 ? -13.766 -2.080 17.243 1.00 92.56 101 GLU A C 1
ATOM 777 O O . GLU A 1 101 ? -12.979 -2.801 17.863 1.00 92.56 101 GLU A O 1
ATOM 782 N N . TYR A 1 102 ? -13.832 -2.106 15.910 1.00 91.56 102 TYR A N 1
ATOM 783 C CA . TYR A 1 102 ? -13.022 -2.998 15.089 1.00 91.56 102 TYR A CA 1
ATOM 784 C C . TYR A 1 102 ? -11.520 -2.752 15.280 1.00 91.56 102 TYR A C 1
ATOM 786 O O . TYR A 1 102 ? -10.746 -3.706 15.427 1.00 91.56 102 TYR A O 1
ATOM 794 N N . VAL A 1 103 ? -11.087 -1.487 15.311 1.00 90.19 103 VAL A N 1
ATOM 795 C CA . VAL A 1 103 ? -9.686 -1.115 15.574 1.00 90.19 103 VAL A CA 1
ATOM 796 C C . VAL A 1 103 ? -9.248 -1.576 16.962 1.00 90.19 103 VAL A C 1
ATOM 798 O O . VAL A 1 103 ? -8.174 -2.166 17.082 1.00 90.19 103 VAL A O 1
ATOM 801 N N . GLN A 1 104 ? -10.077 -1.384 17.991 1.00 91.19 104 GLN A N 1
ATOM 802 C CA . GLN A 1 104 ? -9.765 -1.829 19.353 1.00 91.19 104 GLN A CA 1
ATOM 803 C C . GLN A 1 104 ? -9.672 -3.358 19.454 1.00 91.19 104 GLN A C 1
ATOM 805 O O . GLN A 1 104 ? -8.726 -3.886 20.035 1.00 91.19 104 GLN A O 1
ATOM 810 N N . LYS A 1 105 ? -10.610 -4.078 18.831 1.00 92.19 105 LYS A N 1
ATOM 811 C CA . LYS A 1 105 ? -10.683 -5.545 18.856 1.00 92.19 105 LYS A CA 1
ATOM 812 C C . LYS A 1 105 ? -9.531 -6.213 18.107 1.00 92.19 105 LYS A C 1
ATOM 814 O O . LYS A 1 105 ? -9.012 -7.236 18.546 1.00 92.19 105 LYS A O 1
ATOM 819 N N . THR A 1 106 ? -9.139 -5.663 16.959 1.00 89.62 106 THR A N 1
ATOM 820 C CA . THR A 1 106 ? -8.117 -6.269 16.084 1.00 89.62 106 THR A CA 1
ATOM 821 C C . THR A 1 106 ? -6.711 -5.705 16.300 1.00 89.62 106 THR A C 1
ATOM 823 O O . THR A 1 106 ? -5.716 -6.338 15.927 1.00 89.62 106 THR A O 1
ATOM 826 N N . GLY A 1 107 ? -6.602 -4.505 16.874 1.00 88.00 107 GLY A N 1
ATOM 827 C CA . GLY A 1 107 ? -5.356 -3.742 16.933 1.00 88.00 107 GLY A CA 1
ATOM 828 C C . GLY A 1 107 ? -4.816 -3.377 15.543 1.00 88.00 107 GLY A C 1
ATOM 829 O O . GLY A 1 107 ? -3.597 -3.269 15.361 1.00 88.00 107 GLY A O 1
ATOM 830 N N . ASN A 1 108 ? -5.694 -3.278 14.540 1.00 87.56 108 ASN A N 1
ATOM 831 C CA . ASN A 1 108 ? -5.344 -2.869 13.184 1.00 87.56 108 ASN A CA 1
ATOM 832 C C . ASN A 1 108 ? -5.240 -1.345 13.087 1.00 87.56 108 ASN A C 1
ATOM 834 O O . ASN A 1 108 ? -6.085 -0.623 13.602 1.00 87.56 108 ASN A O 1
ATOM 838 N N . ARG A 1 109 ? -4.249 -0.848 12.340 1.00 86.69 109 ARG A N 1
ATOM 839 C CA . ARG A 1 109 ? -4.218 0.553 11.908 1.00 86.69 109 ARG A CA 1
ATOM 840 C C . ARG A 1 109 ? -4.891 0.635 10.544 1.00 86.69 109 ARG A C 1
ATOM 842 O O . ARG A 1 109 ? -4.425 -0.019 9.620 1.00 86.69 109 ARG A O 1
ATOM 849 N N . LEU A 1 110 ? -5.972 1.401 10.433 1.00 89.69 110 LEU A N 1
ATOM 850 C CA . LEU A 1 110 ? -6.764 1.479 9.198 1.00 89.69 110 LEU A CA 1
ATOM 851 C C . LEU A 1 110 ? -6.535 2.759 8.388 1.00 89.69 110 LEU A C 1
ATOM 853 O O . LEU A 1 110 ? -6.948 2.838 7.238 1.00 89.69 110 LEU A O 1
ATOM 857 N N . CYS A 1 111 ? -5.867 3.745 8.978 1.00 91.62 111 CYS A N 1
ATOM 858 C CA . CYS A 1 111 ? -5.520 4.995 8.317 1.00 91.62 111 CYS A CA 1
ATOM 859 C C . CYS A 1 111 ? -4.064 5.015 7.859 1.00 91.62 111 CYS A C 1
ATOM 861 O O . CYS A 1 111 ? -3.205 4.321 8.414 1.00 91.62 111 CYS A O 1
ATOM 863 N N . ASP A 1 112 ? -3.798 5.897 6.903 1.00 91.31 112 ASP A N 1
ATOM 864 C CA . ASP A 1 112 ? -2.478 6.286 6.441 1.00 91.31 112 ASP A CA 1
ATOM 865 C C . ASP A 1 112 ? -1.538 6.566 7.626 1.00 91.31 112 ASP A C 1
ATOM 867 O O . ASP A 1 112 ? -1.900 7.101 8.681 1.00 91.31 112 ASP A O 1
ATOM 871 N N . CYS A 1 113 ? -0.290 6.168 7.436 1.00 86.94 113 CYS A N 1
ATOM 872 C CA . CYS A 1 113 ? 0.781 6.248 8.405 1.00 86.94 113 CYS A CA 1
ATOM 873 C C . CYS A 1 113 ? 1.100 7.680 8.879 1.00 86.94 113 CYS A C 1
ATOM 875 O O . CYS A 1 113 ? 1.624 7.848 9.985 1.00 86.94 113 CYS A O 1
ATOM 877 N N . ARG A 1 114 ? 0.726 8.697 8.097 1.00 88.88 114 ARG A N 1
ATOM 878 C CA . ARG A 1 114 ? 0.869 10.129 8.396 1.00 88.88 114 ARG A CA 1
ATOM 879 C C . ARG A 1 114 ? -0.271 10.680 9.252 1.00 88.88 114 ARG A C 1
ATOM 881 O O . ARG A 1 114 ? -0.121 11.753 9.826 1.00 88.88 114 ARG A O 1
ATOM 888 N N . VAL A 1 115 ? -1.396 9.967 9.361 1.00 90.62 115 VAL A N 1
ATOM 889 C CA . VAL A 1 115 ? -2.543 10.406 10.169 1.00 90.62 115 VAL A CA 1
ATOM 890 C C . VAL A 1 115 ? -2.262 10.151 11.654 1.00 90.62 115 VAL A C 1
ATOM 892 O O . VAL A 1 115 ? -2.036 8.991 12.034 1.00 90.62 115 VAL A O 1
ATOM 895 N N . PRO A 1 116 ? -2.305 11.194 12.509 1.00 88.44 116 PRO A N 1
ATOM 896 C CA . PRO A 1 116 ? -2.212 11.038 13.955 1.00 88.44 116 PRO A CA 1
ATOM 897 C C . PRO A 1 116 ? -3.385 10.222 14.495 1.00 88.44 116 PRO A C 1
ATOM 899 O O . PRO A 1 116 ? -4.512 10.360 14.027 1.00 88.44 116 PRO A O 1
ATOM 902 N N . GLU A 1 117 ? -3.152 9.430 15.538 1.00 82.94 117 GLU A N 1
ATOM 903 C CA . GLU A 1 117 ? -4.176 8.566 16.144 1.00 82.94 117 GLU A CA 1
ATOM 904 C C . GLU A 1 117 ? -5.447 9.330 16.548 1.00 82.94 117 GLU A C 1
ATOM 906 O O . GLU A 1 117 ? -6.559 8.908 16.245 1.00 82.94 117 GLU A O 1
ATOM 911 N N . LYS A 1 118 ? -5.277 10.537 17.101 1.00 84.06 118 LYS A N 1
ATOM 912 C CA . LYS A 1 118 ? -6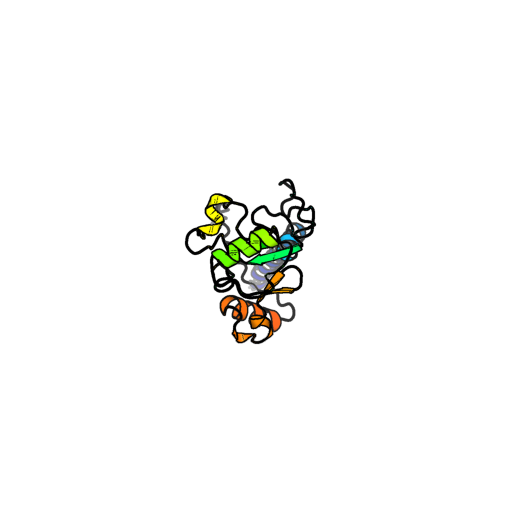.376 11.430 17.509 1.00 84.06 118 LYS A CA 1
ATOM 913 C C . LYS A 1 118 ? -7.285 11.876 16.354 1.00 84.06 118 LYS A C 1
ATOM 915 O O . LYS A 1 118 ? -8.398 12.319 16.605 1.00 84.06 118 LYS A O 1
ATOM 920 N N . MET A 1 119 ? -6.809 11.794 15.111 1.00 85.44 119 MET A N 1
ATOM 921 C CA . MET A 1 119 ? -7.522 12.228 13.904 1.00 85.44 119 MET A CA 1
ATOM 922 C C . MET A 1 119 ? -8.025 11.053 13.057 1.00 85.44 119 MET A C 1
ATOM 924 O O . MET A 1 119 ? -8.563 11.262 11.977 1.00 85.44 119 MET A O 1
ATOM 928 N N . GLN A 1 120 ? -7.877 9.805 13.506 1.00 80.88 120 GLN A N 1
ATOM 929 C CA . GLN A 1 120 ? -8.332 8.655 12.714 1.00 80.88 120 GLN A CA 1
ATOM 930 C C . GLN A 1 120 ? -9.858 8.633 12.550 1.00 80.88 120 GLN A C 1
ATOM 932 O O . GLN A 1 120 ? -10.365 8.332 11.473 1.00 80.88 120 GLN A O 1
ATOM 937 N N . 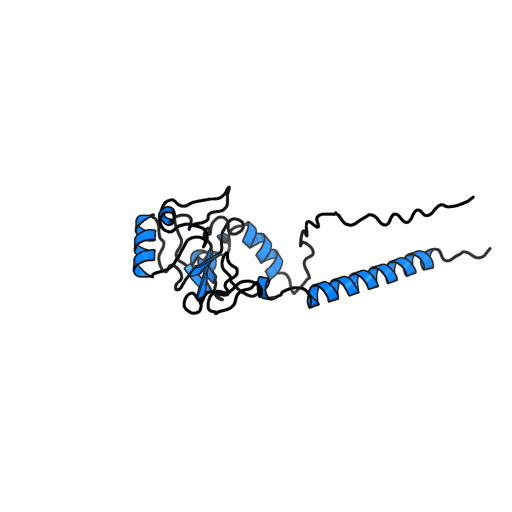LEU A 1 121 ? -10.589 9.027 13.596 1.00 82.56 121 LEU A N 1
ATOM 938 C CA . LEU A 1 121 ? -12.054 9.066 13.593 1.00 82.56 121 LEU A CA 1
ATOM 939 C C . LEU A 1 121 ? -12.635 10.285 12.864 1.00 82.56 121 LEU A C 1
ATOM 941 O O . LEU A 1 121 ? -13.824 10.299 12.571 1.00 82.56 121 LEU A O 1
ATOM 945 N N . SER A 1 122 ? -11.819 11.293 12.536 1.00 84.38 122 SER A N 1
ATOM 946 C CA . SER A 1 122 ? -12.275 12.469 11.782 1.00 84.38 122 SER A CA 1
ATOM 947 C C . SER A 1 122 ? -12.230 12.273 10.263 1.00 84.38 122 SER A C 1
ATOM 949 O O . SER A 1 122 ? -12.455 13.234 9.535 1.00 84.38 122 SER A O 1
ATOM 951 N N . GLN A 1 123 ? -11.891 11.067 9.786 1.00 84.62 123 GLN A N 1
ATOM 952 C CA . GLN A 1 123 ? -11.807 10.710 8.362 1.00 84.62 123 GLN A CA 1
ATOM 953 C C . GLN A 1 123 ? -11.083 11.761 7.493 1.00 84.62 123 GLN A C 1
ATOM 955 O O . GLN A 1 123 ? -11.656 12.296 6.540 1.00 84.62 123 GLN A O 1
ATOM 960 N N . PRO A 1 124 ? -9.819 12.096 7.814 1.00 88.38 124 PRO A N 1
ATOM 961 C CA . PRO A 1 124 ? -9.069 13.105 7.085 1.00 88.38 124 PRO A CA 1
ATOM 962 C C . PRO A 1 124 ? -8.892 12.736 5.607 1.00 88.38 124 PRO A C 1
ATOM 964 O O . PRO A 1 124 ? -8.711 11.572 5.236 1.00 88.38 124 PRO A O 1
ATOM 967 N N . ARG A 1 125 ? -8.885 13.772 4.768 1.00 88.44 125 ARG A N 1
ATOM 968 C CA . ARG A 1 125 ? -8.664 13.693 3.321 1.00 88.44 125 ARG A CA 1
ATOM 969 C C . ARG A 1 125 ? -7.738 14.812 2.855 1.00 88.44 125 ARG A C 1
ATOM 971 O O . ARG A 1 125 ? -7.729 15.888 3.452 1.00 88.44 125 ARG A O 1
ATOM 978 N N . ILE A 1 126 ? -6.978 14.564 1.793 1.00 86.75 126 ILE A N 1
ATOM 979 C CA . ILE A 1 126 ? -6.163 15.574 1.103 1.00 86.75 126 ILE A CA 1
ATOM 980 C C . ILE A 1 126 ? -6.697 15.679 -0.322 1.00 86.75 126 ILE A C 1
ATOM 982 O O . ILE A 1 126 ? -6.483 14.780 -1.133 1.00 86.75 126 ILE A O 1
ATOM 986 N N . GLY A 1 127 ? -7.434 16.754 -0.612 1.00 86.88 127 GLY A N 1
ATOM 987 C CA . GLY A 1 127 ? -8.235 16.832 -1.836 1.00 86.88 127 GLY A CA 1
ATOM 988 C C . GLY A 1 127 ? -9.232 15.670 -1.895 1.00 86.88 127 GLY A C 1
ATOM 989 O O . GLY A 1 127 ? -9.965 15.443 -0.931 1.00 86.88 127 GLY A O 1
ATOM 990 N N . ASP A 1 128 ? -9.191 14.909 -2.989 1.00 85.00 128 ASP A N 1
ATOM 991 C CA . ASP A 1 128 ? -10.032 13.723 -3.208 1.00 85.00 128 ASP A CA 1
ATOM 992 C C . ASP A 1 128 ? -9.426 12.424 -2.643 1.00 85.00 128 ASP A C 1
ATOM 994 O O . ASP A 1 128 ? -10.028 11.358 -2.767 1.00 85.00 128 ASP A O 1
ATOM 998 N N . VAL A 1 129 ? -8.231 12.481 -2.040 1.00 87.06 129 VAL A N 1
ATOM 999 C CA . VAL A 1 129 ? -7.555 11.301 -1.484 1.00 87.06 129 VAL A CA 1
ATOM 1000 C C . VAL A 1 129 ? -7.984 11.069 -0.042 1.00 87.06 129 VAL A C 1
ATOM 1002 O O . VAL A 1 129 ? -7.707 11.881 0.846 1.00 87.06 129 VAL A O 1
ATOM 1005 N N . HIS A 1 130 ? -8.610 9.922 0.206 1.00 89.44 130 HIS A N 1
ATOM 1006 C CA . HIS A 1 130 ? -9.024 9.497 1.542 1.00 89.44 130 HIS A CA 1
ATOM 1007 C C . HIS A 1 130 ? -7.838 8.884 2.298 1.00 89.44 130 HIS A C 1
ATOM 1009 O O . HIS A 1 130 ? -7.310 7.843 1.903 1.00 89.44 130 HIS A O 1
ATOM 1015 N N . LEU A 1 131 ? -7.417 9.506 3.405 1.00 91.75 131 LEU A N 1
ATOM 1016 C CA . LEU A 1 131 ? -6.318 8.993 4.239 1.00 91.75 131 LEU A CA 1
ATOM 1017 C C . LEU A 1 131 ? -6.784 7.931 5.242 1.00 91.75 131 LEU A C 1
ATOM 1019 O O . LEU A 1 131 ? -5.969 7.194 5.785 1.00 91.75 131 LEU A O 1
ATOM 1023 N N . CYS A 1 132 ? -8.082 7.857 5.505 1.00 92.31 132 CYS A N 1
ATOM 1024 C CA . CYS A 1 132 ? -8.719 6.855 6.352 1.00 92.31 132 CYS A CA 1
ATOM 1025 C C . CYS A 1 132 ? -9.834 6.154 5.570 1.00 92.31 132 CYS A C 1
ATOM 1027 O O . CYS A 1 132 ? -10.270 6.693 4.551 1.00 92.31 132 CYS A O 1
ATOM 1029 N N . PRO A 1 133 ? -10.309 4.982 6.031 1.00 91.38 133 PRO A N 1
ATOM 1030 C CA . PRO A 1 133 ? -11.339 4.236 5.332 1.00 91.38 133 PRO A CA 1
ATOM 1031 C C . PRO A 1 133 ? -12.616 5.058 5.154 1.00 91.38 133 PRO A C 1
ATOM 1033 O O . PRO A 1 133 ? -13.149 5.613 6.119 1.00 91.38 133 PRO A O 1
ATOM 1036 N N . GLU A 1 134 ? -13.098 5.122 3.920 1.00 91.06 134 GLU A N 1
ATOM 1037 C CA . GLU A 1 134 ? -14.407 5.661 3.579 1.00 91.06 134 GLU A CA 1
ATOM 1038 C C . GLU A 1 134 ? -15.493 4.710 4.099 1.00 91.06 134 GLU A C 1
ATOM 1040 O O . GLU A 1 134 ? -15.424 3.499 3.874 1.00 91.06 134 GLU A O 1
ATOM 1045 N N . LEU A 1 135 ? -16.477 5.253 4.819 1.00 90.88 135 LEU A N 1
ATOM 1046 C CA . LEU A 1 135 ? -17.630 4.481 5.278 1.00 90.88 135 LEU A CA 1
ATOM 1047 C C . LEU A 1 135 ? -18.729 4.467 4.200 1.00 90.88 135 LEU A C 1
ATOM 1049 O O . LEU A 1 135 ? -18.959 5.503 3.572 1.00 90.88 135 LEU A O 1
ATOM 1053 N N . PRO A 1 136 ? -19.446 3.344 4.019 1.00 92.75 136 PRO A N 1
ATOM 1054 C CA . PRO A 1 136 ? -19.257 2.066 4.709 1.00 92.75 136 PRO A CA 1
ATOM 1055 C C . PRO A 1 136 ? -18.030 1.297 4.185 1.00 92.75 136 PRO A C 1
ATOM 1057 O O . PRO A 1 136 ? -17.806 1.213 2.976 1.00 92.75 136 PRO A O 1
ATOM 1060 N N . VAL A 1 137 ? -17.261 0.680 5.090 1.00 93.56 137 VAL A N 1
ATOM 1061 C CA . VAL A 1 137 ? -16.162 -0.223 4.712 1.00 93.56 137 VAL A CA 1
ATOM 1062 C C . VAL A 1 137 ? -16.765 -1.600 4.436 1.00 93.56 137 VAL A C 1
ATOM 1064 O O . VAL A 1 137 ? -17.254 -2.230 5.373 1.00 93.56 137 VAL A O 1
ATOM 1067 N N . PRO A 1 138 ? -16.749 -2.101 3.191 1.00 93.38 138 PRO A N 1
ATOM 1068 C CA . PRO A 1 138 ? -17.360 -3.377 2.854 1.00 93.38 138 PRO A CA 1
ATOM 1069 C C . PRO A 1 138 ? -16.610 -4.547 3.491 1.00 93.38 138 PRO A C 1
ATOM 1071 O O . PRO A 1 138 ? -15.390 -4.508 3.671 1.00 93.38 138 PRO A O 1
ATOM 1074 N N . GLN A 1 139 ? -17.327 -5.646 3.717 1.00 94.38 139 GLN A N 1
ATOM 1075 C CA . GLN A 1 139 ? -16.706 -6.929 4.020 1.00 94.38 139 GLN A CA 1
ATOM 1076 C C . GLN A 1 139 ? -15.710 -7.325 2.916 1.00 94.38 139 GLN A C 1
ATOM 1078 O O . GLN A 1 139 ? -16.033 -7.354 1.721 1.00 94.38 139 GLN A O 1
ATOM 1083 N N . THR A 1 140 ? -14.500 -7.697 3.324 1.00 94.31 140 THR A N 1
ATOM 1084 C CA . THR A 1 140 ? -13.400 -8.064 2.432 1.00 94.31 140 THR A CA 1
ATOM 1085 C C . THR A 1 140 ? -12.817 -9.432 2.764 1.00 94.31 140 THR A C 1
ATOM 1087 O O . THR A 1 140 ? -12.898 -9.938 3.880 1.00 94.31 140 THR A O 1
ATOM 1090 N N . ILE A 1 141 ? -12.191 -10.038 1.762 1.00 93.44 141 ILE A N 1
ATOM 1091 C CA . ILE A 1 141 ? -11.486 -11.311 1.872 1.00 93.44 141 ILE A CA 1
ATOM 1092 C C . ILE A 1 141 ? -10.036 -11.157 1.405 1.00 93.44 141 ILE A C 1
ATOM 1094 O O . ILE A 1 141 ? -9.763 -10.386 0.479 1.00 93.44 141 ILE A O 1
ATOM 1098 N N . PRO A 1 142 ? -9.093 -11.894 2.009 1.00 93.44 142 PRO A N 1
ATOM 1099 C CA . PRO A 1 142 ? -7.699 -11.844 1.603 1.00 93.44 142 PRO A CA 1
ATOM 1100 C C . PRO A 1 142 ? -7.483 -12.554 0.258 1.00 93.44 142 PRO A C 1
ATOM 1102 O O . PRO A 1 142 ? -7.818 -13.728 0.102 1.00 93.44 142 PRO A O 1
ATOM 1105 N N . MET A 1 143 ? -6.862 -11.871 -0.706 1.00 90.69 143 MET A N 1
ATOM 1106 C CA . MET A 1 143 ? -6.407 -12.441 -1.979 1.00 90.69 143 MET A CA 1
ATOM 1107 C C . MET A 1 143 ? -5.033 -11.882 -2.357 1.00 90.69 143 MET A C 1
ATOM 1109 O O . MET A 1 143 ? -4.892 -10.686 -2.575 1.00 90.69 143 MET A O 1
ATOM 1113 N N . ARG A 1 144 ? -4.008 -12.745 -2.450 1.00 87.25 144 ARG A N 1
ATOM 1114 C CA . ARG A 1 144 ? -2.615 -12.356 -2.784 1.00 87.25 144 ARG A CA 1
ATOM 1115 C C . ARG A 1 144 ? -2.087 -11.165 -1.960 1.00 87.25 144 ARG A C 1
ATOM 1117 O O . ARG A 1 144 ? -1.447 -10.262 -2.486 1.00 87.25 144 ARG A O 1
ATOM 1124 N N . GLY A 1 145 ? -2.381 -11.151 -0.660 1.00 90.50 145 GLY A N 1
ATOM 1125 C CA . GLY A 1 145 ? -1.951 -10.069 0.230 1.00 90.50 145 GLY A CA 1
ATOM 1126 C C . GLY A 1 145 ? -2.754 -8.770 0.094 1.00 90.50 145 GLY A C 1
ATOM 1127 O O . GLY A 1 145 ? -2.386 -7.792 0.728 1.00 90.50 145 GLY A O 1
ATOM 1128 N N . LEU A 1 146 ? -3.837 -8.741 -0.687 1.00 91.94 146 LEU A N 1
ATOM 1129 C CA . LEU A 1 146 ? -4.784 -7.625 -0.778 1.00 91.94 146 LEU A CA 1
ATOM 1130 C C . LEU A 1 146 ? -6.093 -7.982 -0.066 1.00 91.94 146 LEU A C 1
ATOM 1132 O O . LEU A 1 146 ? -6.521 -9.137 -0.105 1.00 91.94 146 LEU A O 1
ATOM 1136 N N . CYS A 1 147 ? -6.758 -6.997 0.530 1.00 93.44 147 CYS A N 1
ATOM 1137 C CA . CYS A 1 147 ? -8.137 -7.131 0.990 1.00 93.44 147 CYS A CA 1
ATOM 1138 C C . CYS A 1 147 ? -9.092 -6.718 -0.136 1.00 93.44 147 CYS A C 1
ATOM 1140 O O . CYS A 1 147 ? -9.084 -5.569 -0.577 1.00 93.44 147 CYS A O 1
ATOM 1142 N N . VAL A 1 148 ? -9.910 -7.659 -0.611 1.00 92.19 148 VAL A N 1
ATOM 1143 C CA . VAL A 1 148 ? -10.819 -7.452 -1.747 1.00 92.19 148 VAL A CA 1
ATOM 1144 C C . VAL A 1 148 ? -12.272 -7.583 -1.284 1.00 92.19 148 VAL A C 1
ATOM 1146 O O . VAL A 1 148 ? -12.592 -8.595 -0.658 1.00 92.19 148 VAL A O 1
ATOM 1149 N N . PRO A 1 149 ? -13.166 -6.625 -1.595 1.00 92.62 149 PRO A N 1
ATOM 1150 C CA . PRO A 1 149 ? -14.588 -6.722 -1.286 1.00 92.62 149 PRO A CA 1
ATOM 1151 C C . PRO A 1 149 ? -15.217 -8.007 -1.817 1.00 92.62 149 PRO A C 1
ATOM 1153 O O . PRO A 1 149 ? -15.033 -8.374 -2.982 1.00 92.62 149 PRO A O 1
ATOM 1156 N N . VAL A 1 150 ? -16.000 -8.678 -0.971 1.00 90.19 150 VAL A N 1
ATOM 1157 C CA . VAL A 1 150 ? -16.693 -9.928 -1.334 1.00 90.19 150 VAL A CA 1
ATOM 1158 C C . VAL A 1 150 ? -17.601 -9.709 -2.545 1.00 90.19 150 VAL A C 1
ATOM 1160 O O . VAL A 1 150 ? -17.643 -10.535 -3.460 1.00 90.19 150 VAL A O 1
ATOM 1163 N N . GLU A 1 151 ? -18.255 -8.550 -2.605 1.00 86.12 151 GLU A N 1
ATOM 1164 C CA . GLU A 1 151 ? -19.141 -8.175 -3.705 1.00 86.12 151 GLU A CA 1
ATOM 1165 C C . GLU A 1 151 ? -18.454 -8.169 -5.072 1.00 86.12 151 GLU A C 1
ATOM 1167 O O . GLU A 1 151 ? -19.085 -8.518 -6.068 1.00 86.12 151 GLU A O 1
ATOM 1172 N N . TRP A 1 152 ? -17.166 -7.821 -5.147 1.00 83.25 152 TRP A N 1
ATOM 1173 C CA . TRP A 1 152 ? -16.428 -7.806 -6.414 1.00 83.25 152 TRP A CA 1
ATOM 1174 C C . TRP A 1 152 ? -16.186 -9.211 -6.958 1.00 83.25 152 TRP A C 1
ATOM 1176 O O . TRP A 1 152 ? -16.133 -9.396 -8.174 1.00 83.25 152 TRP A O 1
ATOM 1186 N N . ARG A 1 153 ? -16.075 -10.214 -6.076 1.00 74.19 153 ARG A N 1
ATOM 1187 C CA . ARG A 1 153 ? -16.006 -11.620 -6.495 1.00 74.19 153 ARG A CA 1
ATOM 1188 C C . ARG A 1 153 ? -17.345 -12.133 -7.002 1.00 74.19 153 ARG A C 1
ATOM 1190 O O . ARG A 1 153 ? -17.364 -12.899 -7.958 1.00 74.19 153 ARG A O 1
ATOM 1197 N N . LEU A 1 154 ? -18.439 -11.732 -6.359 1.00 76.31 154 LEU A N 1
ATOM 1198 C CA . LEU A 1 154 ? -19.784 -12.186 -6.718 1.00 76.31 154 LEU A CA 1
ATOM 1199 C C . LEU A 1 154 ? -20.312 -11.484 -7.973 1.00 76.31 154 LEU A C 1
ATOM 1201 O O . LEU A 1 154 ? -21.014 -12.092 -8.776 1.00 76.31 154 LEU A O 1
ATOM 1205 N N . ASN A 1 155 ? -19.965 -10.210 -8.158 1.00 74.31 155 ASN A N 1
ATOM 1206 C CA . ASN A 1 155 ? -20.387 -9.417 -9.300 1.00 74.31 155 ASN A CA 1
ATOM 1207 C C . ASN A 1 155 ? -19.219 -8.581 -9.857 1.00 74.31 155 ASN A C 1
ATOM 1209 O O . ASN A 1 155 ? -19.014 -7.437 -9.439 1.00 74.31 155 ASN A O 1
ATOM 1213 N N . PRO A 1 156 ? -18.504 -9.090 -10.877 1.00 67.81 156 PRO A N 1
ATOM 1214 C CA . PRO A 1 156 ? -17.379 -8.391 -11.502 1.00 67.81 156 PRO A CA 1
ATOM 1215 C C . PRO A 1 156 ? -17.740 -7.024 -12.106 1.00 67.81 156 PRO A C 1
ATOM 1217 O O . PRO A 1 156 ? -16.855 -6.209 -12.357 1.00 67.81 156 PRO A O 1
ATOM 1220 N N . LYS A 1 157 ? -19.032 -6.742 -12.343 1.00 66.69 157 LYS A N 1
ATOM 1221 C CA . LYS A 1 157 ? -19.502 -5.439 -12.843 1.00 66.69 157 LYS A CA 1
ATOM 1222 C C . LYS A 1 157 ? -19.468 -4.340 -11.775 1.00 66.69 157 LYS A C 1
ATOM 1224 O O . LYS A 1 157 ? -19.505 -3.171 -12.139 1.00 66.69 157 LYS A O 1
ATOM 1229 N N . LYS A 1 158 ? -19.407 -4.703 -10.486 1.00 65.62 158 LYS A N 1
ATOM 1230 C CA . LYS A 1 158 ? -19.287 -3.766 -9.355 1.00 65.62 158 LYS A CA 1
ATOM 1231 C C . LYS A 1 158 ? -17.846 -3.342 -9.058 1.00 65.62 158 LYS A C 1
ATOM 1233 O O . LYS A 1 158 ? -17.635 -2.478 -8.214 1.00 65.62 158 LYS A O 1
ATOM 1238 N N . VAL A 1 159 ? -16.857 -3.936 -9.729 1.00 67.50 159 VAL A N 1
ATOM 1239 C CA . VAL A 1 159 ? -15.475 -3.449 -9.665 1.00 67.50 159 VAL A CA 1
ATOM 1240 C C . VAL A 1 159 ? -15.467 -2.013 -10.201 1.00 67.50 159 VAL A C 1
ATOM 1242 O O . VAL A 1 159 ? -16.002 -1.805 -11.296 1.00 67.50 159 VAL A O 1
ATOM 1245 N N . PRO A 1 160 ? -14.880 -1.034 -9.483 1.00 64.94 160 PRO A N 1
ATOM 1246 C CA . PRO A 1 160 ? -14.825 0.356 -9.920 1.00 64.94 160 PRO A CA 1
ATOM 1247 C C . PRO A 1 160 ? -14.442 0.440 -11.396 1.00 64.94 160 PRO A C 1
ATOM 1249 O O . PRO A 1 160 ? -13.449 -0.147 -11.830 1.00 64.94 160 PRO A O 1
ATOM 1252 N N . TYR A 1 161 ? -15.268 1.122 -12.190 1.00 49.34 161 TYR A N 1
ATOM 1253 C CA . TYR A 1 161 ? -15.248 1.051 -13.655 1.00 49.34 161 TYR A CA 1
ATOM 1254 C C . TYR A 1 161 ? -13.886 1.458 -14.264 1.00 49.34 161 TYR A C 1
ATOM 1256 O O . TYR A 1 161 ? -13.519 0.968 -15.332 1.00 49.34 161 TYR A O 1
ATOM 1264 N N . ALA A 1 162 ? -13.093 2.276 -13.554 1.00 49.25 162 ALA A N 1
ATOM 1265 C CA . ALA A 1 162 ? -11.706 2.608 -13.898 1.00 49.25 162 ALA A CA 1
ATOM 1266 C C . ALA A 1 162 ? -10.747 1.405 -13.765 1.00 49.25 162 ALA A C 1
ATOM 1268 O O . ALA A 1 162 ? -9.967 1.129 -14.679 1.00 49.25 162 ALA A O 1
ATOM 1269 N N . VAL A 1 163 ? -10.863 0.632 -12.678 1.00 52.75 163 VAL A N 1
ATOM 1270 C CA . VAL A 1 163 ? -10.128 -0.630 -12.473 1.00 52.75 163 VAL A CA 1
ATOM 1271 C C . VAL A 1 163 ? -10.619 -1.691 -13.459 1.00 52.75 163 VAL A C 1
ATOM 1273 O O . VAL A 1 163 ? -9.809 -2.413 -14.020 1.00 52.75 163 VAL A O 1
ATOM 1276 N N . SER A 1 164 ? -11.924 -1.750 -13.746 1.00 47.84 164 SER A N 1
ATOM 1277 C CA . SER A 1 164 ? -12.508 -2.709 -14.696 1.00 47.84 164 SER A CA 1
ATOM 1278 C C . SER A 1 164 ? -12.095 -2.446 -16.151 1.00 47.84 164 SER A C 1
ATOM 1280 O O . SER A 1 164 ? -11.730 -3.385 -16.854 1.00 47.84 164 SER A O 1
ATOM 1282 N N . LYS A 1 165 ? -12.059 -1.188 -16.622 1.00 45.44 165 LYS A N 1
ATOM 1283 C CA . LYS A 1 165 ? -11.535 -0.863 -17.964 1.00 45.44 165 LYS A CA 1
ATOM 1284 C C . LYS A 1 165 ? -10.048 -1.208 -18.098 1.00 45.44 165 LYS A C 1
ATOM 1286 O O . LYS A 1 165 ? -9.666 -1.766 -19.125 1.00 45.44 165 LYS A O 1
ATOM 1291 N N . LYS A 1 166 ? -9.235 -0.945 -17.066 1.00 46.00 166 LYS A N 1
ATOM 1292 C CA . LYS A 1 166 ? -7.802 -1.289 -17.049 1.00 46.00 166 LYS A CA 1
ATOM 1293 C C . LYS A 1 166 ? -7.576 -2.806 -16.958 1.00 46.00 166 LYS A C 1
ATOM 1295 O O . LYS A 1 166 ? -6.902 -3.372 -17.808 1.00 46.00 166 LYS A O 1
ATOM 1300 N N . ALA A 1 167 ? -8.249 -3.496 -16.039 1.00 44.06 167 ALA A N 1
ATOM 1301 C CA . ALA A 1 167 ? -8.126 -4.942 -15.842 1.00 44.06 167 ALA A CA 1
ATOM 1302 C C . ALA A 1 167 ? -8.760 -5.782 -16.968 1.00 44.06 167 ALA A C 1
ATOM 1304 O O . ALA A 1 167 ? -8.275 -6.871 -17.268 1.00 44.06 167 ALA A O 1
ATOM 1305 N N . ARG A 1 168 ? -9.829 -5.314 -17.631 1.00 39.75 168 ARG A N 1
ATOM 1306 C CA . ARG A 1 168 ? -10.406 -5.974 -18.822 1.00 39.75 168 ARG A CA 1
ATOM 1307 C C . ARG A 1 168 ? -9.544 -5.755 -20.068 1.00 39.75 168 ARG A C 1
ATOM 1309 O O . ARG A 1 168 ? -9.484 -6.656 -20.901 1.00 39.75 168 ARG A O 1
ATOM 1316 N N . LYS A 1 169 ? -8.842 -4.615 -20.171 1.00 38.75 169 LYS A N 1
ATOM 1317 C CA . LYS A 1 169 ? -7.750 -4.418 -21.143 1.00 38.75 169 LYS A CA 1
ATOM 1318 C C . LYS A 1 169 ? -6.621 -5.419 -20.839 1.00 38.75 169 LYS A C 1
ATOM 1320 O O . LYS A 1 169 ? -6.202 -6.119 -21.745 1.00 38.75 169 LYS A O 1
ATOM 1325 N N . GLU A 1 170 ? -6.229 -5.600 -19.575 1.00 46.38 170 GLU A N 1
ATOM 1326 C CA . GLU A 1 170 ? -5.104 -6.471 -19.173 1.00 46.38 170 GLU A CA 1
ATOM 1327 C C . GLU A 1 170 ? -5.391 -7.990 -19.179 1.00 46.38 170 GLU A C 1
ATOM 1329 O O . GLU A 1 170 ? -4.509 -8.771 -19.514 1.00 46.38 170 GLU A O 1
ATOM 1334 N N . SER A 1 171 ? -6.610 -8.452 -18.882 1.00 41.47 171 SER A N 1
ATOM 1335 C CA . SER A 1 171 ? -6.950 -9.894 -18.850 1.00 41.47 171 SER A CA 1
ATOM 1336 C C . SER A 1 171 ? -7.311 -10.492 -20.216 1.00 41.47 171 SER A C 1
ATOM 1338 O O . SER A 1 171 ? -7.219 -11.707 -20.390 1.00 41.47 171 SER A O 1
ATOM 1340 N N . MET A 1 172 ? -7.651 -9.660 -21.211 1.00 30.53 172 MET A N 1
ATOM 1341 C CA . MET A 1 172 ? -7.657 -10.063 -22.627 1.00 30.53 172 MET A CA 1
ATOM 1342 C C . MET A 1 172 ? -6.304 -9.815 -23.315 1.00 30.53 172 MET A C 1
ATOM 1344 O O . MET A 1 172 ? -6.140 -10.115 -24.498 1.00 30.53 172 MET A O 1
ATOM 1348 N N . LEU A 1 173 ? -5.318 -9.311 -22.571 1.00 34.12 173 LEU A N 1
ATOM 1349 C CA . LEU A 1 173 ? -3.944 -9.186 -23.015 1.00 34.12 173 LEU A CA 1
ATOM 1350 C C . LEU A 1 173 ? -3.130 -10.377 -22.491 1.00 34.12 173 LEU A C 1
ATOM 1352 O O . LEU A 1 173 ? -2.490 -10.347 -21.443 1.00 34.12 173 LEU A O 1
ATOM 1356 N N . ARG A 1 174 ? -3.056 -11.424 -23.323 1.00 29.39 174 ARG A N 1
ATOM 1357 C CA . ARG A 1 174 ? -1.770 -12.108 -23.541 1.00 29.39 174 ARG A CA 1
ATOM 1358 C C . ARG A 1 174 ? -0.713 -11.011 -23.608 1.00 29.39 174 ARG A C 1
ATOM 1360 O O . ARG A 1 174 ? -0.854 -10.178 -24.498 1.00 29.39 174 ARG A O 1
ATOM 1367 N N . ILE A 1 175 ? 0.245 -11.011 -22.678 1.00 33.75 175 ILE A N 1
ATOM 1368 C CA . ILE A 1 175 ? 1.413 -10.119 -22.580 1.00 33.75 175 ILE A CA 1
ATOM 1369 C C . ILE A 1 175 ? 1.649 -9.368 -23.901 1.00 33.75 175 ILE A C 1
ATOM 1371 O O . ILE A 1 175 ? 2.354 -9.832 -24.793 1.00 33.75 175 ILE A O 1
ATOM 1375 N N . ARG A 1 176 ? 0.980 -8.228 -24.051 1.00 31.16 176 ARG A N 1
ATOM 1376 C CA . ARG A 1 176 ? 1.315 -7.194 -25.018 1.00 31.16 176 ARG A CA 1
ATOM 1377 C C . ARG A 1 176 ? 1.742 -6.061 -24.121 1.00 31.16 176 ARG A C 1
ATOM 1379 O O . ARG A 1 176 ? 0.963 -5.569 -23.318 1.00 31.16 176 ARG A O 1
ATOM 1386 N N . THR A 1 177 ? 3.020 -5.753 -24.160 1.00 39.88 177 THR A N 1
ATOM 1387 C CA . THR A 1 177 ? 3.583 -4.552 -23.558 1.00 39.88 177 THR A CA 1
ATOM 1388 C C . THR A 1 177 ? 2.683 -3.365 -23.913 1.00 39.88 177 THR A C 1
ATOM 1390 O O . THR A 1 177 ? 2.596 -2.992 -25.079 1.00 39.88 177 THR A O 1
ATOM 1393 N N . VAL A 1 178 ? 1.932 -2.858 -22.931 1.00 34.62 178 VAL A N 1
ATOM 1394 C CA . VAL A 1 178 ? 1.092 -1.667 -23.080 1.00 34.62 178 VAL A CA 1
ATOM 1395 C C . VAL A 1 178 ? 2.002 -0.472 -22.864 1.00 34.62 178 VAL A C 1
ATOM 1397 O O . VAL A 1 178 ? 2.404 -0.162 -21.744 1.00 34.62 178 VAL A O 1
ATOM 1400 N N . GLU A 1 179 ? 2.353 0.140 -23.989 1.00 41.06 179 GLU A N 1
ATOM 1401 C CA . GLU A 1 179 ? 2.486 1.584 -24.143 1.00 41.06 179 GLU A CA 1
ATOM 1402 C C . GLU A 1 179 ? 1.301 2.240 -23.421 1.00 41.06 179 GLU A C 1
ATOM 1404 O O . GLU A 1 179 ? 0.169 1.984 -23.808 1.00 41.06 179 GLU A O 1
ATOM 1409 N N . ASP A 1 180 ? 1.556 2.901 -22.291 1.00 32.69 180 ASP A N 1
ATOM 1410 C CA . ASP A 1 180 ? 0.754 3.970 -21.649 1.00 32.69 180 ASP A CA 1
ATOM 1411 C C . ASP A 1 180 ? 1.300 4.214 -20.215 1.00 32.69 180 ASP A C 1
ATOM 1413 O O . ASP A 1 180 ? 0.561 4.408 -19.247 1.00 32.69 180 ASP A O 1
ATOM 1417 N N . LEU A 1 181 ? 2.626 4.155 -20.039 1.00 35.44 181 LEU A N 1
ATOM 1418 C CA . LEU A 1 181 ? 3.275 4.823 -18.914 1.00 35.44 181 LEU A CA 1
ATOM 1419 C C . LEU A 1 181 ? 3.505 6.257 -19.379 1.00 35.44 181 LEU A C 1
ATOM 1421 O O . LEU A 1 181 ? 4.511 6.536 -20.031 1.00 35.44 181 LEU A O 1
ATOM 1425 N N . ASP A 1 182 ? 2.564 7.147 -19.061 1.00 30.23 182 ASP A N 1
ATOM 1426 C CA . ASP A 1 182 ? 2.784 8.592 -19.112 1.00 30.23 182 ASP A CA 1
ATOM 1427 C C . ASP A 1 182 ? 3.862 8.947 -18.077 1.00 30.23 182 ASP A C 1
ATOM 1429 O O . ASP A 1 182 ? 3.602 9.403 -16.962 1.00 30.23 182 ASP A O 1
ATOM 1433 N N . PHE A 1 183 ? 5.117 8.687 -18.441 1.00 29.38 183 PHE A N 1
ATOM 1434 C CA . PHE A 1 183 ? 6.262 9.316 -17.819 1.00 29.38 183 PHE A CA 1
ATOM 1435 C C . PHE A 1 183 ? 6.180 10.794 -18.177 1.00 29.38 183 PHE A C 1
ATOM 1437 O O . PHE A 1 183 ? 6.621 11.216 -19.245 1.00 29.38 183 PHE A O 1
ATOM 1444 N N . HIS A 1 184 ? 5.629 11.595 -17.269 1.00 28.03 184 HIS A N 1
ATOM 1445 C CA . HIS A 1 184 ? 5.812 13.037 -17.306 1.00 28.03 184 HIS A CA 1
ATOM 1446 C C . HIS A 1 184 ? 7.284 13.330 -16.974 1.00 28.03 184 HIS A C 1
ATOM 1448 O O . HIS A 1 184 ? 7.650 13.660 -15.847 1.00 28.03 184 HIS A O 1
ATOM 1454 N N . PHE A 1 185 ? 8.158 13.118 -17.958 1.00 32.62 185 PHE A N 1
ATOM 1455 C CA . PHE A 1 185 ? 9.563 13.483 -17.895 1.00 32.62 185 PHE A CA 1
ATOM 1456 C C . PHE A 1 185 ? 9.603 15.012 -17.880 1.00 32.62 185 PHE A C 1
ATOM 1458 O O . PHE A 1 185 ? 9.254 15.664 -18.862 1.00 32.62 185 PHE A O 1
ATOM 1465 N N . SER A 1 186 ? 9.947 15.603 -16.735 1.00 28.12 186 SER A N 1
ATOM 1466 C CA . SER A 1 186 ? 10.183 17.042 -16.640 1.00 28.12 186 SER A CA 1
ATOM 1467 C C . SER A 1 186 ? 11.393 17.363 -17.516 1.00 28.12 186 SER A C 1
ATOM 1469 O O . SER A 1 186 ? 12.529 17.078 -17.142 1.00 28.12 186 SER A O 1
ATOM 1471 N N . TRP A 1 187 ? 11.145 17.877 -18.722 1.00 34.31 187 TRP A N 1
ATOM 1472 C CA . TRP A 1 187 ? 12.162 18.232 -19.708 1.00 34.31 187 TRP A CA 1
ATOM 1473 C C . TRP A 1 187 ? 12.998 19.417 -19.214 1.00 34.31 187 TRP A C 1
ATOM 1475 O O . TRP A 1 187 ? 12.788 20.561 -19.601 1.00 34.31 187 TRP A O 1
ATOM 1485 N N . THR A 1 188 ? 13.981 19.145 -18.366 1.00 37.88 188 THR A N 1
ATOM 1486 C CA 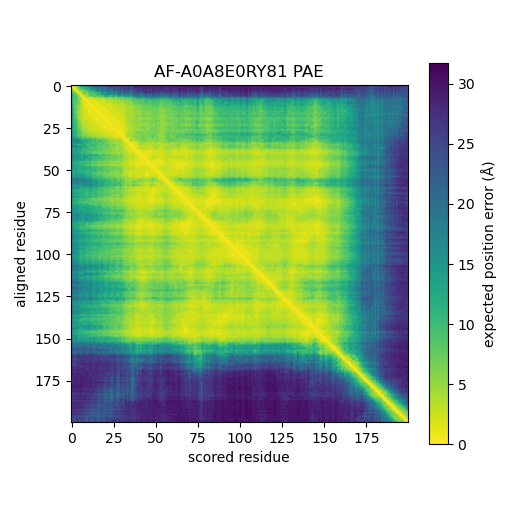. THR A 1 188 ? 15.132 20.027 -18.157 1.00 37.88 188 THR A CA 1
ATOM 1487 C C . THR A 1 188 ? 16.395 19.220 -18.418 1.00 37.88 188 THR A C 1
ATOM 1489 O O . THR A 1 188 ? 17.148 18.889 -17.508 1.00 37.88 188 THR A O 1
ATOM 1492 N N . VAL A 1 189 ? 16.597 18.854 -19.682 1.00 41.09 189 VAL A N 1
ATOM 1493 C CA . VAL A 1 189 ? 17.864 18.322 -20.198 1.00 41.09 189 VAL A CA 1
ATOM 1494 C C . VAL A 1 189 ? 18.202 19.177 -21.422 1.00 41.09 189 VAL A C 1
ATOM 1496 O O . VAL A 1 189 ? 17.299 19.447 -22.219 1.00 41.09 189 VAL A O 1
ATOM 1499 N N . PRO A 1 190 ? 19.431 19.709 -21.542 1.00 40.91 190 PRO A N 1
ATOM 1500 C CA . PRO A 1 190 ? 19.724 20.782 -22.480 1.00 40.91 190 PRO A CA 1
ATOM 1501 C C . PRO A 1 190 ? 19.588 20.283 -23.917 1.00 40.91 190 PRO A C 1
ATOM 1503 O O . PRO A 1 190 ? 20.094 19.219 -24.274 1.00 40.91 190 PRO A O 1
ATOM 1506 N N . ALA A 1 191 ? 18.897 21.069 -24.739 1.00 36.69 191 ALA A N 1
ATOM 1507 C CA 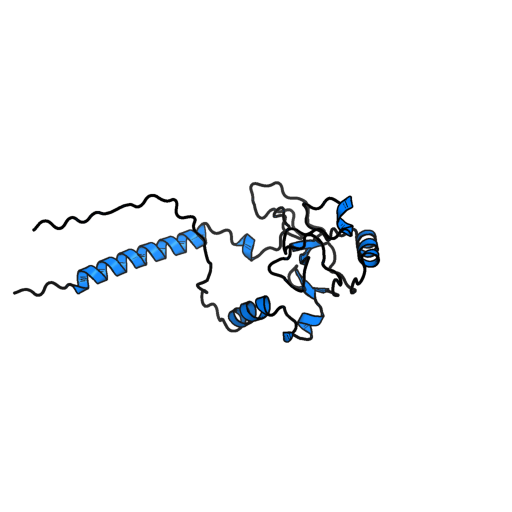. ALA A 1 191 ? 18.784 20.832 -26.165 1.00 36.69 191 ALA A CA 1
ATOM 1508 C C . ALA A 1 191 ? 20.188 20.803 -26.790 1.00 36.69 191 ALA A C 1
ATOM 1510 O O . ALA A 1 191 ? 20.862 21.829 -26.883 1.00 36.69 191 ALA A O 1
ATOM 1511 N N . ILE A 1 192 ? 20.631 19.627 -27.234 1.00 43.31 192 ILE A N 1
ATOM 1512 C CA . ILE A 1 192 ? 21.745 19.523 -28.175 1.00 43.31 192 ILE A CA 1
ATOM 1513 C C . ILE A 1 192 ? 21.179 19.944 -29.532 1.00 43.31 192 ILE A C 1
ATOM 1515 O O . ILE A 1 192 ? 20.674 19.130 -30.303 1.00 43.31 192 ILE A O 1
ATOM 1519 N N . SER A 1 193 ? 21.209 21.248 -29.798 1.00 37.03 193 SER A N 1
ATOM 1520 C CA . SER A 1 193 ? 20.902 21.802 -31.113 1.00 37.03 193 SER A CA 1
ATOM 1521 C C . SER A 1 193 ? 22.038 21.455 -32.073 1.00 37.03 193 SER A C 1
ATOM 1523 O O . SER A 1 193 ? 23.034 22.170 -32.162 1.00 37.03 193 SER A O 1
ATOM 1525 N N . LEU A 1 194 ? 21.896 20.354 -32.809 1.00 35.47 194 LEU A N 1
ATOM 1526 C CA . LEU A 1 194 ? 22.668 20.113 -34.027 1.00 35.47 194 LEU A CA 1
ATOM 1527 C C . LEU A 1 194 ? 22.130 21.045 -35.118 1.00 35.47 194 LEU A C 1
ATOM 1529 O O . LEU A 1 194 ? 21.201 20.714 -35.852 1.00 35.47 194 LEU A O 1
ATOM 1533 N N . VAL A 1 195 ? 22.700 22.247 -35.194 1.00 37.78 195 VAL A N 1
ATOM 1534 C CA . VAL A 1 195 ? 22.476 23.167 -36.310 1.00 37.78 195 VAL A CA 1
ATOM 1535 C C . VAL A 1 195 ? 23.230 22.614 -37.519 1.00 37.78 195 VAL A C 1
ATOM 1537 O O . VAL A 1 195 ? 24.436 22.802 -37.656 1.00 37.78 195 VAL A O 1
ATOM 1540 N N . LEU A 1 196 ? 22.520 21.911 -38.399 1.00 35.12 196 LEU A N 1
ATOM 1541 C CA . LEU A 1 196 ? 23.008 21.592 -39.738 1.00 35.12 196 LEU A CA 1
ATOM 1542 C C . LEU A 1 196 ? 22.843 22.839 -40.614 1.00 35.12 196 LEU A C 1
ATOM 1544 O O . LEU A 1 196 ? 21.777 23.077 -41.178 1.00 35.12 196 LEU A O 1
ATOM 1548 N N . THR A 1 197 ? 23.889 23.658 -40.718 1.00 40.44 197 THR A N 1
ATOM 1549 C CA . THR A 1 197 ? 23.956 24.698 -41.747 1.00 40.44 197 THR A CA 1
ATOM 1550 C C . THR A 1 197 ? 24.282 24.045 -43.089 1.00 40.44 197 THR A C 1
ATOM 1552 O O . THR A 1 197 ? 25.349 23.469 -43.283 1.00 40.44 197 THR A O 1
ATOM 1555 N N . TRP A 1 198 ? 23.352 24.125 -44.038 1.00 35.34 198 TRP A N 1
ATOM 1556 C CA . TRP A 1 198 ? 23.632 23.825 -45.440 1.00 35.34 198 TRP A CA 1
ATOM 1557 C C . TRP A 1 198 ? 24.231 25.079 -46.090 1.00 35.34 198 TRP A C 1
ATOM 1559 O O . TRP A 1 198 ? 23.552 26.096 -46.241 1.00 35.34 198 TRP A O 1
ATOM 1569 N N . GLY A 1 199 ? 25.523 25.025 -46.418 1.00 43.59 199 GLY A N 1
ATOM 1570 C CA . GLY A 1 199 ? 26.183 25.991 -47.298 1.00 43.59 199 GLY A CA 1
ATOM 1571 C C . GLY A 1 199 ? 25.840 25.696 -48.761 1.00 43.59 199 GLY A C 1
ATOM 1572 O O . GLY A 1 199 ? 25.750 24.528 -49.132 1.00 43.59 199 GLY A O 1
ATOM 1573 N N . LYS A 1 200 ? 25.596 26.762 -49.532 1.00 36.78 200 LYS A N 1
ATOM 1574 C CA . LYS A 1 200 ? 25.190 26.763 -50.950 1.00 36.78 200 LYS A CA 1
ATOM 1575 C C . LYS A 1 200 ? 26.158 26.038 -51.879 1.00 36.78 200 LYS A C 1
ATOM 1577 O O . LYS A 1 200 ? 27.380 26.149 -51.638 1.00 36.78 200 LYS A O 1
#

Organism: NCBI:txid27845

Radius of gyration: 24.45 Å; Cα contacts (8 Å, |Δi|>4): 263; chains: 1; bounding box: 47×39×83 Å